Protein AF-A0A7S0ERN8-F1 (afdb_monomer)

Secondary structure (DSSP, 8-state):
-HHHHHHHHHHHHHHHHHHHHHHHHHHHHHHHHHHHHHHHHSEEE-HHHHHHHHHHHHSTTS-HHHHHHHHIIIIIEE--SSS--EE-HHHHHHHHHHHTTT----HHHHHHHHHHHHHHHTSPP-------SEEEEE-STTHHHHHHHHHHHHHHTTSS-TT--EEEE-TTS-EEEEEETTEEEEPPGGGG-------------------

Solvent-accessible surface area (backbone atoms only — not comparable to full-atom values): 11945 Å² total; per-residue (Å²): 108,71,67,57,57,47,53,56,48,53,51,53,49,53,54,50,53,53,52,49,53,53,52,51,52,51,51,48,51,51,53,49,52,49,50,51,58,49,16,71,74,31,58,35,84,36,53,42,60,56,51,50,47,18,34,46,62,71,34,69,93,49,56,70,69,58,26,47,54,50,47,38,59,73,58,38,35,36,69,92,55,101,63,78,76,40,63,12,77,62,30,49,51,47,41,57,58,39,33,80,66,73,44,67,60,59,68,67,56,34,52,54,45,59,78,41,40,75,64,59,44,66,52,82,74,94,63,80,60,90,56,61,55,30,41,33,32,52,37,52,70,39,55,25,48,43,53,48,40,51,49,26,51,30,17,66,67,65,36,31,70,37,84,51,63,33,31,33,23,42,77,82,42,48,72,56,31,26,38,42,61,36,39,86,39,75,62,60,74,85,77,67,70,79,75,78,75,79,87,78,86,81,80,76,93,86,79,92,79,92,132

Organism: NCBI:txid3032

pLDDT: mean 84.59, std 15.78, range [39.28, 98.12]

Mean predicted aligned error: 9.36 Å

Foldseek 3Di:
DVVVVVVVVVVVVVVVVVVVQVVLVVVLVVLVVVLLVQLQVFEDAPLPSLLQQLLCLVDPPDDSLVSLVVCCVVQFWDPPDPDDIWGDPLLVVLQVLVVVQPQHDDRVQLVVCSNVLVVVSPDDLPDDAPFHRAAEYEEAPPNLSNSLSSNLVSLCVCSGPQQGWYFYAYNHNDTRWTRHSSDTGGDDPVRDDDPPPPPPPDDDDDDDDDD

InterPro domains:
  IPR059293 Domain of unknown function DUF8249 [PF26754] (39-184)

Structure (mmCIF, N/CA/C/O backbone):
data_AF-A0A7S0ERN8-F1
#
_entry.id   AF-A0A7S0ERN8-F1
#
loop_
_atom_site.group_PDB
_atom_site.id
_atom_site.type_symbol
_atom_site.label_atom_id
_atom_site.label_alt_id
_atom_site.label_comp_id
_atom_site.label_asym_id
_atom_site.label_entity_id
_atom_site.label_seq_id
_atom_site.pdbx_PDB_ins_code
_atom_site.Cartn_x
_atom_site.Cartn_y
_atom_site.Cartn_z
_atom_site.occupancy
_atom_site.B_iso_or_equiv
_atom_site.auth_seq_id
_atom_site.auth_comp_id
_atom_site.auth_asym_id
_atom_site.auth_atom_id
_atom_site.pdbx_PDB_model_num
ATOM 1 N N . GLU A 1 1 ? 24.214 14.658 -41.775 1.00 76.88 1 GLU A N 1
ATOM 2 C CA . GLU A 1 1 ? 25.010 13.807 -40.855 1.00 76.88 1 GLU A CA 1
ATOM 3 C C . GLU A 1 1 ? 24.642 14.025 -39.387 1.00 76.88 1 GLU A C 1
ATOM 5 O O . GLU A 1 1 ? 24.193 13.081 -38.752 1.00 76.88 1 GLU A O 1
ATOM 10 N N . LYS A 1 2 ? 24.716 15.260 -38.867 1.00 82.06 2 LYS A N 1
ATOM 11 C CA . LYS A 1 2 ? 24.292 15.600 -37.493 1.00 82.06 2 LYS A CA 1
ATOM 12 C C . LYS A 1 2 ? 22.852 15.174 -37.156 1.00 82.06 2 LYS A C 1
ATOM 14 O O . LYS A 1 2 ? 22.637 14.582 -36.110 1.00 82.06 2 LYS A O 1
ATOM 19 N N . GLU A 1 3 ? 21.889 15.416 -38.045 1.00 84.44 3 GLU A N 1
ATOM 20 C CA . GLU A 1 3 ? 20.484 15.010 -37.838 1.00 84.44 3 GLU A CA 1
ATOM 21 C C . GLU A 1 3 ? 20.299 13.487 -37.822 1.00 84.44 3 GLU A C 1
ATOM 23 O O . GLU A 1 3 ? 19.528 12.968 -37.020 1.00 84.44 3 GLU A O 1
ATOM 28 N N . ARG A 1 4 ? 21.072 12.755 -38.636 1.00 86.88 4 ARG A N 1
ATOM 29 C CA . ARG A 1 4 ? 21.062 11.285 -38.641 1.00 86.88 4 ARG A CA 1
ATOM 30 C C . ARG A 1 4 ? 21.575 10.731 -37.310 1.00 86.88 4 ARG A C 1
ATOM 32 O O . ARG A 1 4 ? 20.938 9.869 -36.723 1.00 86.88 4 ARG A O 1
ATOM 39 N N . LEU A 1 5 ? 22.671 11.296 -36.796 1.00 87.75 5 LEU A N 1
ATOM 40 C CA . LEU A 1 5 ? 23.242 10.929 -35.495 1.00 87.75 5 LEU A CA 1
ATOM 41 C C . LEU A 1 5 ? 22.320 11.271 -34.314 1.00 87.75 5 LEU A C 1
ATOM 43 O O . LEU A 1 5 ? 22.340 10.566 -33.308 1.00 87.75 5 LEU A O 1
ATOM 47 N N . ILE A 1 6 ? 21.536 12.351 -34.407 1.00 91.19 6 ILE A N 1
ATOM 48 C CA . ILE A 1 6 ? 20.528 12.695 -33.391 1.00 91.19 6 ILE A CA 1
ATOM 49 C C . ILE A 1 6 ? 19.409 11.650 -33.406 1.00 91.19 6 ILE A C 1
ATOM 51 O O . ILE A 1 6 ? 19.126 11.063 -32.366 1.00 91.19 6 ILE A O 1
ATOM 55 N N . SER A 1 7 ? 18.860 11.343 -34.583 1.00 92.00 7 SER A N 1
ATOM 56 C CA . SER A 1 7 ? 17.785 10.355 -34.727 1.00 92.00 7 SER A CA 1
ATOM 57 C C . SER A 1 7 ? 18.208 8.946 -34.281 1.00 92.00 7 SER A C 1
ATOM 59 O O . SER A 1 7 ? 17.477 8.288 -33.543 1.00 92.00 7 SER A O 1
ATOM 61 N N . GLU A 1 8 ? 19.420 8.504 -34.636 1.00 90.62 8 GLU A N 1
ATOM 62 C CA . GLU A 1 8 ? 19.983 7.221 -34.182 1.00 90.62 8 GLU A CA 1
ATOM 63 C C . GLU A 1 8 ? 20.129 7.169 -32.646 1.00 90.62 8 GLU A C 1
ATOM 65 O O . GLU A 1 8 ? 19.844 6.146 -32.017 1.00 90.62 8 GLU A O 1
ATOM 70 N N . LYS A 1 9 ? 20.535 8.276 -32.007 1.00 90.44 9 LYS A N 1
ATOM 71 C CA . LYS A 1 9 ? 20.628 8.359 -30.540 1.00 90.44 9 LYS A CA 1
ATOM 72 C C . LYS A 1 9 ? 19.262 8.336 -29.866 1.00 90.44 9 LYS A C 1
ATOM 74 O O . LYS A 1 9 ? 19.115 7.650 -28.859 1.00 90.44 9 LYS A O 1
ATOM 79 N N . GLU A 1 10 ? 18.284 9.058 -30.400 1.00 92.62 10 GLU A N 1
ATOM 80 C CA . GLU A 1 10 ? 16.916 9.079 -29.869 1.00 92.62 10 GLU A CA 1
ATOM 81 C C . GLU A 1 10 ? 16.268 7.691 -29.938 1.00 92.62 10 GLU A C 1
ATOM 83 O O . GLU A 1 10 ? 15.662 7.246 -28.962 1.00 92.62 10 GLU A O 1
ATOM 88 N N . GLN A 1 11 ? 16.477 6.957 -31.036 1.00 91.00 11 GLN A N 1
ATOM 89 C CA . GLN A 1 11 ? 16.029 5.567 -31.153 1.00 91.00 11 GLN A CA 1
ATOM 90 C C . GLN A 1 11 ? 16.689 4.664 -30.105 1.00 91.00 11 GLN A C 1
ATOM 92 O O . GLN A 1 11 ? 15.989 3.940 -29.398 1.00 91.00 11 GLN A O 1
ATOM 97 N N . MET A 1 12 ? 18.012 4.755 -29.928 1.00 90.62 12 MET A N 1
ATOM 98 C CA . MET A 1 12 ? 18.715 3.975 -28.900 1.00 90.62 12 MET A CA 1
ATOM 99 C C . MET A 1 12 ? 18.252 4.298 -27.475 1.00 90.62 12 MET A C 1
ATOM 101 O O . MET A 1 12 ? 18.198 3.398 -26.636 1.00 90.62 12 MET A O 1
ATOM 105 N N . ILE A 1 13 ? 17.950 5.565 -27.175 1.00 91.69 13 ILE A N 1
ATOM 106 C CA . ILE A 1 13 ? 17.416 5.969 -25.867 1.00 91.69 13 ILE A CA 1
ATOM 107 C C . ILE A 1 13 ? 16.042 5.330 -25.663 1.00 91.69 13 ILE A C 1
ATOM 109 O O . ILE A 1 13 ? 15.845 4.633 -24.670 1.00 91.69 13 ILE A O 1
ATOM 113 N N . SER A 1 14 ? 15.145 5.456 -26.644 1.00 91.81 14 SER A N 1
ATOM 114 C CA . SER A 1 14 ? 13.800 4.880 -26.565 1.00 91.81 14 SER A CA 1
ATOM 115 C C . SER A 1 14 ? 13.818 3.354 -26.410 1.00 91.81 14 SER A C 1
ATOM 117 O O . SER A 1 14 ? 13.063 2.792 -25.617 1.00 91.81 14 SER A O 1
ATOM 119 N N . GLU A 1 15 ? 14.702 2.653 -27.123 1.00 91.38 15 GLU A N 1
ATOM 120 C CA . GLU A 1 15 ? 14.852 1.201 -26.981 1.00 91.38 15 GLU A CA 1
ATOM 121 C C . GLU A 1 15 ? 15.357 0.794 -25.594 1.00 91.38 15 GLU A C 1
ATOM 123 O O . GLU A 1 15 ? 14.878 -0.190 -25.023 1.00 91.38 15 GLU A O 1
ATOM 128 N N . LYS A 1 16 ? 16.314 1.544 -25.035 1.00 91.00 16 LYS A N 1
ATOM 129 C CA . LYS A 1 16 ? 16.821 1.294 -23.681 1.00 91.00 16 LYS A CA 1
ATOM 130 C C . LYS A 1 16 ? 15.755 1.543 -22.623 1.00 91.00 16 LYS A C 1
ATOM 132 O O . LYS A 1 16 ? 15.632 0.728 -21.715 1.00 91.00 16 LYS A O 1
ATOM 137 N N . GLU A 1 17 ? 14.973 2.609 -22.759 1.00 89.19 17 GLU A N 1
ATOM 138 C CA . GLU A 1 17 ? 13.865 2.920 -21.852 1.00 89.19 17 GLU A CA 1
ATOM 139 C C . GLU A 1 17 ? 12.807 1.814 -21.864 1.00 89.19 17 GLU A C 1
ATOM 141 O O . GLU A 1 17 ? 12.419 1.326 -20.805 1.00 89.19 17 GLU A O 1
ATOM 146 N N . LYS A 1 18 ? 12.419 1.326 -23.050 1.00 89.06 18 LYS A N 1
ATOM 147 C CA . LYS A 1 18 ? 11.492 0.189 -23.169 1.00 89.06 18 LYS A CA 1
ATOM 148 C C . LYS A 1 18 ? 12.036 -1.072 -22.501 1.00 89.06 18 LYS A C 1
ATOM 150 O O . LYS A 1 18 ? 11.306 -1.761 -21.797 1.00 89.06 18 LYS A O 1
ATOM 155 N N . ARG A 1 19 ? 13.323 -1.387 -22.695 1.00 90.44 19 ARG A N 1
ATOM 156 C CA . ARG A 1 19 ? 13.952 -2.550 -22.042 1.00 90.44 19 ARG A CA 1
ATOM 157 C C . ARG A 1 19 ? 14.009 -2.397 -20.525 1.00 90.44 19 ARG A C 1
ATOM 159 O O . ARG A 1 19 ? 13.767 -3.375 -19.827 1.00 90.44 19 ARG A O 1
ATOM 166 N N . ALA A 1 20 ? 14.315 -1.202 -20.024 1.00 87.31 20 ALA A N 1
ATOM 167 C CA . ALA A 1 20 ? 14.328 -0.925 -18.592 1.00 87.31 20 ALA A CA 1
ATOM 168 C C . ALA A 1 20 ? 12.939 -1.143 -17.976 1.00 87.31 20 ALA A C 1
ATOM 170 O O . ALA A 1 20 ? 12.832 -1.856 -16.984 1.00 87.31 20 ALA A O 1
ATOM 171 N N . GLN A 1 21 ? 11.883 -0.643 -18.624 1.00 86.25 21 GLN A N 1
ATOM 172 C CA . GLN A 1 21 ? 10.499 -0.847 -18.181 1.00 86.25 21 GLN A CA 1
ATOM 173 C C . GLN A 1 21 ? 10.120 -2.333 -18.112 1.00 86.25 21 GLN A C 1
ATOM 175 O O . GLN A 1 21 ? 9.579 -2.780 -17.105 1.00 86.25 21 GLN A O 1
ATOM 180 N N . ILE A 1 22 ? 10.463 -3.119 -19.140 1.00 87.50 22 ILE A N 1
ATOM 181 C CA . ILE A 1 22 ? 10.199 -4.569 -19.154 1.00 87.50 22 ILE A CA 1
ATOM 182 C C . ILE A 1 22 ? 10.925 -5.271 -17.997 1.00 87.50 22 ILE A C 1
ATOM 184 O O . ILE A 1 22 ? 10.347 -6.119 -17.322 1.00 87.50 22 ILE A O 1
ATOM 188 N N . LEU A 1 23 ? 12.194 -4.928 -17.756 1.00 89.00 23 LEU A N 1
ATOM 189 C CA . LEU A 1 23 ? 12.980 -5.527 -16.675 1.00 89.00 23 LEU A CA 1
ATOM 190 C C . LEU A 1 23 ? 12.454 -5.135 -15.288 1.00 89.00 23 LEU A C 1
ATOM 192 O O . LEU A 1 23 ? 12.456 -5.965 -14.381 1.00 89.00 23 LEU A O 1
ATOM 196 N N . GLU A 1 24 ? 11.996 -3.895 -15.115 1.00 87.25 24 GLU A N 1
ATOM 197 C CA . GLU A 1 24 ? 11.368 -3.437 -13.873 1.00 87.25 24 GLU A CA 1
ATOM 198 C C . GLU A 1 24 ? 10.075 -4.203 -13.587 1.00 87.25 24 GLU A C 1
ATOM 200 O O . GLU A 1 24 ? 9.884 -4.682 -12.468 1.00 87.25 24 GLU A O 1
ATOM 205 N N . GLU A 1 25 ? 9.225 -4.391 -14.596 1.00 87.44 25 GLU A N 1
ATOM 206 C CA . GLU A 1 25 ? 7.998 -5.180 -14.472 1.00 87.44 25 GLU A CA 1
ATOM 207 C C . GLU A 1 25 ? 8.302 -6.639 -14.101 1.00 87.44 25 GLU A C 1
ATOM 209 O O . GLU A 1 25 ? 7.735 -7.171 -13.144 1.00 87.44 25 GLU A O 1
ATOM 214 N N . GLN A 1 26 ? 9.264 -7.268 -14.784 1.00 88.75 26 GLN A N 1
ATOM 215 C CA . GLN A 1 26 ? 9.718 -8.624 -14.460 1.00 88.75 26 GLN A CA 1
ATOM 216 C C . GLN A 1 26 ? 10.238 -8.728 -13.023 1.00 88.75 26 GLN A C 1
ATOM 218 O O . GLN A 1 26 ? 9.912 -9.677 -12.312 1.00 88.75 26 GLN A O 1
ATOM 223 N N . LEU A 1 27 ? 11.017 -7.745 -12.568 1.00 88.50 27 LEU A N 1
ATOM 224 C CA . LEU A 1 27 ? 11.541 -7.714 -11.207 1.00 88.50 27 LEU A CA 1
ATOM 225 C C . LEU A 1 27 ? 10.422 -7.588 -10.165 1.00 88.50 27 LEU A C 1
ATOM 227 O O . LEU A 1 27 ? 10.497 -8.238 -9.120 1.00 88.50 27 LEU A O 1
ATOM 231 N N . MET A 1 28 ? 9.380 -6.796 -10.434 1.00 87.19 28 MET A N 1
ATOM 232 C CA . MET A 1 28 ? 8.221 -6.699 -9.540 1.00 87.19 28 MET A CA 1
ATOM 233 C C . MET A 1 28 ? 7.414 -7.996 -9.507 1.00 87.19 28 MET A C 1
ATOM 235 O O . MET A 1 28 ? 7.029 -8.429 -8.422 1.00 87.19 28 MET A O 1
ATOM 239 N N . ASN A 1 29 ? 7.240 -8.661 -10.649 1.00 87.38 29 ASN A N 1
ATOM 240 C CA . ASN A 1 29 ? 6.564 -9.957 -10.711 1.00 87.38 29 ASN A CA 1
ATOM 241 C C . ASN A 1 29 ? 7.339 -11.031 -9.931 1.00 87.38 29 ASN A C 1
ATOM 243 O O . ASN A 1 29 ? 6.752 -11.730 -9.114 1.00 87.38 29 ASN A O 1
ATOM 247 N N . ILE A 1 30 ? 8.669 -11.090 -10.066 1.00 88.94 30 ILE A N 1
ATOM 248 C CA . ILE A 1 30 ? 9.514 -12.014 -9.287 1.00 88.94 30 ILE A CA 1
ATOM 249 C C . ILE A 1 30 ? 9.424 -11.722 -7.782 1.00 88.94 30 ILE A C 1
ATOM 251 O O . ILE A 1 30 ? 9.355 -12.644 -6.966 1.00 88.94 30 ILE A O 1
ATOM 255 N N . LYS A 1 31 ? 9.435 -10.442 -7.379 1.00 87.62 31 LYS A N 1
ATOM 256 C CA . LYS A 1 31 ? 9.261 -10.056 -5.968 1.00 87.62 31 LYS A CA 1
ATOM 257 C C . LYS A 1 31 ? 7.908 -10.514 -5.429 1.00 87.62 31 LYS A C 1
ATOM 259 O O . LYS A 1 31 ? 7.845 -11.013 -4.306 1.00 87.62 31 LYS A O 1
ATOM 264 N N . GLU A 1 32 ? 6.851 -10.358 -6.216 1.00 85.56 32 GLU A N 1
ATOM 265 C CA . GLU A 1 32 ? 5.513 -10.813 -5.856 1.00 85.56 32 GLU A CA 1
ATOM 266 C C . GLU A 1 32 ? 5.440 -12.340 -5.745 1.00 85.56 32 GLU A C 1
ATOM 268 O O . GLU A 1 32 ? 5.008 -12.849 -4.714 1.00 85.56 32 GLU A O 1
ATOM 273 N N . GLU A 1 33 ? 5.935 -13.078 -6.741 1.00 85.19 33 GLU A N 1
ATOM 274 C CA . GLU A 1 33 ? 5.991 -14.546 -6.728 1.00 85.19 33 GLU A CA 1
ATOM 275 C C . GLU A 1 33 ? 6.758 -15.079 -5.521 1.00 85.19 33 GLU A C 1
ATOM 277 O O . GLU A 1 33 ? 6.329 -16.028 -4.857 1.00 85.19 33 GLU A O 1
ATOM 282 N N . ARG A 1 34 ? 7.876 -14.434 -5.182 1.00 86.25 34 ARG A N 1
ATOM 283 C CA . ARG A 1 34 ? 8.638 -14.775 -3.986 1.00 86.25 34 ARG A CA 1
ATOM 284 C C . ARG A 1 34 ? 7.813 -14.546 -2.723 1.00 86.25 34 ARG A C 1
ATOM 286 O O . ARG A 1 34 ? 7.771 -15.427 -1.868 1.00 86.25 34 ARG A O 1
ATOM 293 N N . LEU A 1 35 ? 7.152 -13.395 -2.596 1.00 83.25 35 LEU A N 1
ATOM 294 C CA . LEU A 1 35 ? 6.282 -13.116 -1.452 1.00 83.25 35 LEU A CA 1
ATOM 295 C C . LEU A 1 35 ? 5.134 -14.124 -1.365 1.00 83.25 35 LEU A C 1
ATOM 297 O O . LEU A 1 35 ? 4.819 -14.575 -0.268 1.00 83.25 35 LEU A O 1
ATOM 301 N N . LEU A 1 36 ? 4.531 -14.505 -2.493 1.00 80.88 36 LEU A N 1
ATOM 302 C CA . LEU A 1 36 ? 3.502 -15.548 -2.562 1.00 80.88 36 LEU A CA 1
ATOM 303 C C . LEU A 1 36 ? 4.036 -16.875 -2.052 1.00 80.88 36 LEU A C 1
ATOM 305 O O . LEU A 1 36 ? 3.438 -17.472 -1.158 1.00 80.88 36 LEU A O 1
ATOM 309 N N . SER A 1 37 ? 5.182 -17.314 -2.565 1.00 79.75 37 SER A N 1
ATOM 310 C CA . SER A 1 37 ? 5.805 -18.560 -2.135 1.00 79.75 37 SER A CA 1
ATOM 311 C C . SER A 1 37 ? 6.138 -18.548 -0.644 1.00 79.75 37 SER A C 1
ATOM 313 O O . SER A 1 37 ? 5.888 -19.537 0.040 1.00 79.75 37 SER A O 1
ATOM 315 N N . GLU A 1 38 ? 6.677 -17.445 -0.120 1.00 78.56 38 GLU A N 1
ATOM 316 C CA . GLU A 1 38 ? 6.982 -17.324 1.305 1.00 78.56 38 GLU A CA 1
ATOM 317 C C . GLU A 1 38 ? 5.701 -17.308 2.153 1.00 78.56 38 GLU A C 1
ATOM 319 O O . GLU A 1 38 ? 5.643 -17.993 3.172 1.00 78.56 38 GLU A O 1
ATOM 324 N N . SER A 1 39 ? 4.653 -16.605 1.711 1.00 77.06 39 SER A N 1
ATOM 325 C CA . SER A 1 39 ? 3.376 -16.523 2.431 1.00 77.06 39 SER A CA 1
ATOM 326 C C . SER A 1 39 ? 2.653 -17.864 2.524 1.00 77.06 39 SER A C 1
ATOM 328 O O . SER A 1 39 ? 2.046 -18.145 3.548 1.00 77.06 39 SER A O 1
ATOM 330 N N . ARG A 1 40 ? 2.762 -18.730 1.506 1.00 75.19 40 ARG A N 1
ATOM 331 C CA . ARG A 1 40 ? 2.184 -20.087 1.527 1.00 75.19 40 ARG A CA 1
ATOM 332 C C . ARG A 1 40 ? 2.819 -20.982 2.589 1.00 75.19 40 ARG A C 1
ATOM 334 O O . ARG A 1 40 ? 2.179 -21.923 3.044 1.00 75.19 40 ARG A O 1
ATOM 341 N N . LEU A 1 41 ? 4.070 -20.705 2.955 1.00 70.38 41 LEU A N 1
ATOM 342 C CA . LEU A 1 41 ? 4.844 -21.516 3.893 1.00 70.38 41 LEU A CA 1
ATOM 343 C C . LEU A 1 41 ? 4.835 -20.943 5.317 1.00 70.38 41 LEU A C 1
ATOM 345 O O . LEU A 1 41 ? 4.982 -21.702 6.270 1.00 70.38 41 LEU A O 1
ATOM 349 N N . ARG A 1 42 ? 4.688 -19.621 5.481 1.00 75.12 42 ARG A N 1
ATOM 350 C CA . ARG A 1 42 ? 4.765 -18.938 6.785 1.00 75.12 42 ARG A CA 1
ATOM 351 C C . ARG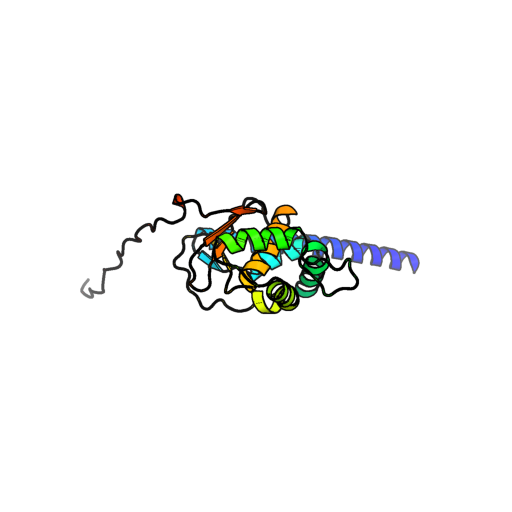 A 1 42 ? 4.026 -17.602 6.796 1.00 75.12 42 ARG A C 1
ATOM 353 O O . ARG A 1 42 ? 3.787 -17.006 5.751 1.00 75.12 42 ARG A O 1
ATOM 360 N N . ALA A 1 43 ? 3.724 -17.097 7.989 1.00 75.00 43 ALA A N 1
ATOM 361 C CA . ALA A 1 43 ? 3.292 -15.716 8.164 1.00 75.00 43 ALA A CA 1
ATOM 362 C C . ALA A 1 43 ? 4.430 -14.755 7.783 1.00 75.00 43 ALA A C 1
ATOM 364 O O . ALA A 1 43 ? 5.526 -14.825 8.346 1.00 75.00 43 ALA A O 1
ATOM 365 N N . VAL A 1 44 ? 4.178 -13.853 6.833 1.00 69.75 44 VAL A N 1
ATOM 366 C CA . VAL A 1 44 ? 5.159 -12.849 6.400 1.00 69.75 44 VAL A CA 1
ATOM 367 C C . VAL A 1 44 ? 4.662 -11.460 6.774 1.00 69.75 44 VAL A C 1
ATOM 369 O O . VAL A 1 44 ? 3.658 -11.000 6.233 1.00 69.75 44 VAL A O 1
ATOM 372 N N . LEU A 1 45 ? 5.394 -10.779 7.662 1.00 79.62 45 LEU A N 1
ATOM 373 C CA . LEU A 1 45 ? 5.180 -9.357 7.926 1.00 79.62 45 LEU A CA 1
ATOM 374 C C . LEU A 1 45 ? 5.714 -8.531 6.758 1.00 79.62 45 LEU A C 1
ATOM 376 O O . LEU A 1 45 ? 6.907 -8.580 6.456 1.00 79.62 45 LEU A O 1
ATOM 380 N N . ASN A 1 46 ? 4.836 -7.798 6.080 1.00 84.62 46 ASN A N 1
ATOM 381 C CA . ASN A 1 46 ? 5.143 -7.241 4.764 1.00 84.62 46 ASN A CA 1
ATOM 382 C C . ASN A 1 46 ? 4.584 -5.834 4.511 1.00 84.62 46 ASN A C 1
ATOM 384 O O . ASN A 1 46 ? 4.332 -5.492 3.353 1.00 84.62 46 ASN A O 1
ATOM 388 N N . ASN A 1 47 ? 4.495 -4.998 5.559 1.00 86.00 47 ASN A N 1
ATOM 389 C CA . ASN A 1 47 ? 4.131 -3.574 5.459 1.00 86.00 47 ASN A CA 1
ATOM 390 C C . ASN A 1 47 ? 4.808 -2.905 4.254 1.00 86.00 47 ASN A C 1
ATOM 392 O O . ASN A 1 47 ? 4.144 -2.383 3.364 1.00 86.00 47 ASN A O 1
ATOM 396 N N . ARG A 1 48 ? 6.144 -2.973 4.197 1.00 90.81 48 ARG A N 1
ATOM 397 C CA . ARG A 1 48 ? 6.919 -2.355 3.120 1.00 90.81 48 ARG A CA 1
ATOM 398 C C . ARG A 1 48 ? 6.748 -3.051 1.779 1.00 90.81 48 ARG A C 1
ATOM 400 O O . ARG A 1 48 ? 6.560 -2.365 0.785 1.00 90.81 48 ARG A O 1
ATOM 407 N N . SER A 1 49 ? 6.841 -4.378 1.727 1.00 90.19 49 SER A N 1
ATOM 408 C CA . SER A 1 49 ? 6.954 -5.092 0.451 1.00 90.19 49 SER A CA 1
ATOM 409 C C . SER A 1 49 ? 5.695 -4.965 -0.410 1.00 90.19 49 SER A C 1
ATOM 411 O O . SER A 1 49 ? 5.811 -4.732 -1.610 1.00 90.19 49 SER A O 1
ATOM 413 N N . LEU A 1 50 ? 4.499 -5.057 0.188 1.00 90.31 50 LEU A N 1
ATOM 414 C CA . LEU A 1 50 ? 3.240 -4.886 -0.552 1.00 90.31 50 LEU A CA 1
ATOM 415 C C . LEU A 1 50 ? 3.053 -3.447 -1.040 1.00 90.31 50 LEU A C 1
ATOM 417 O O . LEU A 1 50 ? 2.648 -3.227 -2.181 1.00 90.31 50 LEU A O 1
ATOM 421 N N . ILE A 1 51 ? 3.386 -2.470 -0.192 1.00 93.75 51 ILE A N 1
ATOM 422 C CA . ILE A 1 51 ? 3.335 -1.056 -0.565 1.00 93.75 51 ILE A CA 1
ATOM 423 C C . ILE A 1 51 ? 4.351 -0.765 -1.675 1.00 93.75 51 ILE A C 1
ATOM 425 O O . ILE A 1 51 ? 4.010 -0.092 -2.638 1.00 93.75 51 ILE A O 1
ATOM 429 N N . GLU A 1 52 ? 5.572 -1.294 -1.590 1.00 93.94 52 GLU A N 1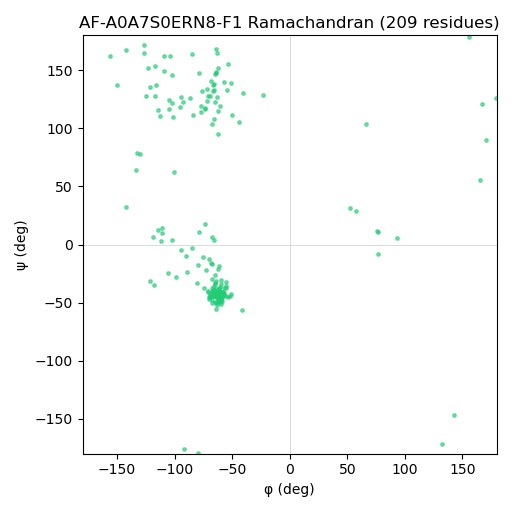
ATOM 430 C CA . GLU A 1 52 ? 6.607 -1.112 -2.612 1.00 93.94 52 GLU A CA 1
ATOM 431 C C . GLU A 1 52 ? 6.160 -1.650 -3.975 1.00 93.94 52 GLU A C 1
ATOM 433 O O . GLU A 1 52 ? 6.271 -0.933 -4.968 1.00 93.94 52 GLU A O 1
ATOM 438 N N . ILE A 1 53 ? 5.596 -2.862 -4.017 1.00 92.06 53 ILE A N 1
ATOM 439 C CA . ILE A 1 53 ? 5.056 -3.456 -5.250 1.00 92.06 53 ILE A CA 1
ATOM 440 C C . ILE A 1 53 ? 3.923 -2.594 -5.815 1.00 92.06 53 ILE A C 1
ATOM 442 O O . ILE A 1 53 ? 3.943 -2.237 -6.994 1.00 92.06 53 ILE A O 1
ATOM 446 N N . GLY A 1 54 ? 2.955 -2.216 -4.974 1.00 94.62 54 GLY A N 1
ATOM 447 C CA . GLY A 1 54 ? 1.821 -1.404 -5.409 1.00 94.62 54 GLY A CA 1
ATOM 448 C C . GLY A 1 54 ? 2.238 -0.023 -5.916 1.00 94.62 54 GLY A C 1
ATOM 449 O O . GLY A 1 54 ? 1.741 0.438 -6.940 1.00 94.62 54 GLY A O 1
ATOM 450 N N . ILE A 1 55 ? 3.190 0.630 -5.250 1.00 96.31 55 ILE A N 1
ATOM 451 C CA . ILE A 1 55 ? 3.679 1.956 -5.642 1.00 96.31 55 ILE A CA 1
ATOM 452 C C . ILE A 1 55 ? 4.503 1.894 -6.925 1.00 96.31 55 ILE A C 1
ATOM 454 O O . ILE A 1 55 ? 4.334 2.761 -7.781 1.00 96.31 55 ILE A O 1
ATOM 458 N N . ALA A 1 56 ? 5.339 0.867 -7.097 1.00 93.88 56 ALA A N 1
ATOM 459 C CA . ALA A 1 56 ? 6.087 0.668 -8.335 1.00 93.88 56 ALA A CA 1
ATOM 460 C C . ALA A 1 56 ? 5.154 0.491 -9.545 1.00 93.88 56 ALA A C 1
ATOM 462 O O . ALA A 1 56 ? 5.438 1.008 -10.622 1.00 93.88 56 ALA A O 1
ATOM 463 N N . ARG A 1 57 ? 4.011 -0.181 -9.355 1.00 93.88 57 ARG A N 1
ATOM 464 C CA . ARG A 1 57 ? 2.970 -0.331 -10.386 1.00 93.88 57 ARG A CA 1
ATOM 465 C C . ARG A 1 57 ? 2.159 0.941 -10.616 1.00 93.88 57 ARG A C 1
ATOM 467 O O . ARG A 1 57 ? 1.804 1.239 -11.751 1.00 93.88 57 ARG A O 1
ATOM 474 N N . TYR A 1 58 ? 1.872 1.687 -9.554 1.00 95.38 58 TYR A N 1
ATOM 475 C CA . TYR A 1 58 ? 1.144 2.952 -9.624 1.00 95.38 58 TYR A CA 1
ATOM 476 C C . TYR A 1 58 ? 1.942 4.053 -10.341 1.00 95.38 58 TYR A C 1
ATOM 478 O O . TYR A 1 58 ? 1.404 4.783 -11.174 1.00 95.38 58 TYR A O 1
ATOM 486 N N . ARG A 1 59 ? 3.236 4.182 -10.025 1.00 94.00 59 ARG A N 1
ATOM 487 C CA . ARG A 1 59 ? 4.147 5.185 -10.600 1.00 94.00 59 ARG A CA 1
ATOM 488 C C . ARG A 1 59 ? 5.461 4.523 -11.038 1.00 94.00 59 ARG A C 1
ATOM 490 O O . ARG A 1 59 ? 6.467 4.657 -10.336 1.00 94.00 59 ARG A O 1
ATOM 497 N N . PRO A 1 60 ? 5.475 3.849 -12.202 1.00 90.12 60 PRO A N 1
ATOM 498 C CA . PRO A 1 60 ? 6.697 3.276 -12.759 1.00 90.12 60 PRO A CA 1
ATOM 499 C C . PRO A 1 60 ? 7.780 4.346 -12.949 1.00 90.12 60 PRO A C 1
ATOM 501 O O . PRO A 1 60 ? 7.486 5.477 -13.343 1.00 90.12 60 PRO A O 1
ATOM 504 N N . GLY A 1 61 ? 9.033 4.006 -12.640 1.00 86.88 61 GLY A N 1
ATOM 505 C CA . GLY A 1 61 ? 10.182 4.913 -12.740 1.00 86.88 61 GLY A CA 1
ATOM 506 C C . GLY A 1 61 ? 10.318 5.965 -11.627 1.00 86.88 61 GLY A C 1
ATOM 507 O O . GLY A 1 61 ? 11.350 6.634 -11.552 1.00 86.88 61 GLY A O 1
ATOM 508 N N . ALA A 1 62 ? 9.332 6.123 -10.735 1.00 91.12 62 ALA A N 1
ATOM 509 C CA . ALA A 1 62 ? 9.483 6.973 -9.555 1.00 91.12 62 ALA A CA 1
ATOM 510 C C . ALA A 1 62 ? 10.281 6.251 -8.459 1.00 91.12 62 ALA A C 1
ATOM 512 O O . ALA A 1 62 ? 10.169 5.038 -8.274 1.00 91.12 62 ALA A O 1
ATOM 513 N N . THR A 1 63 ? 11.053 6.998 -7.662 1.00 92.31 63 THR A N 1
ATOM 514 C CA . THR A 1 63 ? 11.613 6.416 -6.430 1.00 92.31 63 THR A CA 1
ATOM 515 C C . THR A 1 63 ? 10.476 6.055 -5.475 1.00 92.31 63 THR A C 1
ATOM 517 O O . THR A 1 63 ? 9.466 6.759 -5.430 1.00 92.31 63 THR A O 1
ATOM 520 N N . LEU A 1 64 ? 10.644 5.006 -4.660 1.00 91.81 64 LEU A N 1
ATOM 521 C CA . LEU A 1 64 ? 9.609 4.572 -3.712 1.00 91.81 64 LEU A CA 1
ATOM 522 C C . LEU A 1 64 ? 9.104 5.731 -2.835 1.00 91.81 64 LEU A C 1
ATOM 524 O O . LEU A 1 64 ? 7.901 5.919 -2.689 1.00 91.81 64 LEU A O 1
ATOM 528 N N . THR A 1 65 ? 10.015 6.561 -2.321 1.00 93.75 65 THR A N 1
ATOM 529 C CA . THR A 1 65 ? 9.665 7.737 -1.513 1.00 93.75 65 THR A CA 1
ATOM 530 C C . THR A 1 65 ? 8.800 8.733 -2.282 1.00 93.75 65 THR A C 1
ATOM 532 O O . THR A 1 65 ? 7.786 9.189 -1.761 1.00 93.75 65 THR A O 1
ATOM 535 N N . GLN A 1 66 ? 9.171 9.068 -3.521 1.00 95.06 66 GLN A N 1
ATOM 536 C CA . GLN A 1 66 ? 8.390 9.992 -4.348 1.00 95.06 66 GLN A CA 1
ATOM 537 C C . GLN A 1 66 ? 7.025 9.408 -4.710 1.00 95.06 66 GLN A C 1
ATOM 539 O O . GLN A 1 66 ? 6.023 10.109 -4.597 1.00 95.06 66 GLN A O 1
ATOM 544 N N . GLY A 1 67 ? 6.982 8.133 -5.104 1.00 96.00 67 GLY A N 1
ATOM 545 C CA . GLY A 1 67 ? 5.743 7.444 -5.449 1.00 96.00 67 GLY A CA 1
ATOM 546 C C . GLY A 1 67 ? 4.773 7.390 -4.271 1.00 96.00 67 GLY A C 1
ATOM 547 O O . GLY A 1 67 ? 3.593 7.676 -4.445 1.00 96.00 67 GLY A O 1
ATOM 548 N N . ILE A 1 68 ? 5.271 7.121 -3.060 1.00 96.12 68 ILE A N 1
ATOM 549 C CA . ILE A 1 68 ? 4.461 7.166 -1.839 1.00 96.12 68 ILE A CA 1
ATOM 550 C C . ILE A 1 68 ? 3.935 8.570 -1.561 1.00 96.12 68 ILE A C 1
ATOM 552 O O . ILE A 1 68 ? 2.741 8.714 -1.318 1.00 96.12 68 ILE A O 1
ATOM 556 N N . LEU A 1 69 ? 4.790 9.597 -1.593 1.00 95.19 69 LEU A N 1
ATOM 557 C CA . LEU A 1 69 ? 4.361 10.971 -1.314 1.00 95.19 69 LEU A CA 1
ATOM 558 C C . LEU A 1 69 ? 3.267 11.418 -2.288 1.00 95.19 69 LEU A C 1
ATOM 560 O O . LEU A 1 69 ? 2.245 11.947 -1.863 1.00 95.19 69 LEU A O 1
ATOM 564 N N . GLN A 1 70 ? 3.449 11.139 -3.581 1.00 95.81 70 GLN A N 1
ATOM 565 C CA . GLN A 1 70 ? 2.441 11.415 -4.605 1.00 95.81 70 GLN A CA 1
ATOM 566 C C . GLN A 1 70 ? 1.156 10.624 -4.358 1.00 95.81 70 GLN A C 1
ATOM 568 O O . GLN A 1 70 ? 0.068 11.183 -4.420 1.00 95.81 70 GLN A O 1
ATOM 573 N N . PHE A 1 71 ? 1.259 9.333 -4.038 1.00 97.56 71 PHE A N 1
ATOM 574 C CA . PHE A 1 71 ? 0.090 8.497 -3.780 1.00 97.56 71 PHE A CA 1
ATOM 575 C C . PHE A 1 71 ? -0.716 8.976 -2.566 1.00 97.56 71 PHE A C 1
ATOM 577 O O . PHE A 1 71 ? -1.940 9.083 -2.635 1.00 97.56 71 PHE A O 1
ATOM 584 N N . VAL A 1 72 ? -0.036 9.296 -1.463 1.00 96.75 72 VAL A N 1
ATOM 585 C CA . VAL A 1 72 ? -0.652 9.845 -0.249 1.00 96.75 72 VAL A CA 1
ATOM 586 C C . VAL A 1 72 ? -1.368 11.156 -0.567 1.00 96.75 72 VAL A C 1
ATOM 588 O O . VAL A 1 72 ? -2.538 11.319 -0.217 1.00 96.75 72 VAL A O 1
ATOM 591 N N . ASP A 1 73 ? -0.690 12.059 -1.271 1.00 95.12 73 ASP A N 1
ATOM 592 C CA . ASP A 1 73 ? -1.213 13.379 -1.609 1.00 95.12 73 ASP A CA 1
ATOM 593 C C . ASP A 1 73 ? -2.409 13.333 -2.562 1.00 95.12 73 ASP A C 1
ATOM 595 O O . ASP A 1 73 ? -3.343 14.116 -2.401 1.00 95.12 73 ASP A O 1
ATOM 599 N N . GLU A 1 74 ? -2.384 12.436 -3.548 1.00 96.06 74 GLU A N 1
ATOM 600 C CA . GLU A 1 74 ? -3.430 12.326 -4.566 1.00 96.06 74 GLU A CA 1
ATOM 601 C C . GLU A 1 74 ? -4.656 11.545 -4.078 1.00 96.06 74 GLU A C 1
ATOM 603 O O . GLU A 1 74 ? -5.777 11.843 -4.495 1.00 96.06 74 GLU A O 1
ATOM 608 N N . HIS A 1 75 ? -4.468 10.546 -3.206 1.00 97.19 75 HIS A N 1
ATOM 609 C CA . HIS A 1 75 ? -5.527 9.576 -2.894 1.00 97.19 75 HIS A CA 1
ATOM 610 C C . HIS A 1 75 ? -5.929 9.508 -1.424 1.00 97.19 75 HIS A C 1
ATOM 612 O O . HIS A 1 75 ? -7.083 9.179 -1.122 1.00 97.19 75 HIS A O 1
ATOM 618 N N . LEU A 1 76 ? -5.005 9.765 -0.498 1.00 97.38 76 LEU A N 1
ATOM 619 C CA . LEU A 1 76 ? -5.224 9.478 0.923 1.00 97.38 76 LEU A CA 1
ATOM 620 C C . LEU A 1 76 ? -5.485 10.721 1.766 1.00 97.38 76 LEU A C 1
ATOM 622 O O . LEU A 1 76 ? -6.164 10.614 2.792 1.00 97.38 76 LEU A O 1
ATOM 626 N N . LEU A 1 77 ? -5.023 11.883 1.315 1.00 96.69 77 LEU A N 1
ATOM 627 C CA . LEU A 1 77 ? -5.259 13.171 1.953 1.00 96.69 77 LEU A CA 1
ATOM 628 C C . LEU A 1 77 ? -6.211 14.040 1.127 1.00 96.69 77 LEU A C 1
ATOM 630 O O . LEU A 1 77 ? -6.252 13.972 -0.097 1.00 96.69 77 LEU A O 1
ATOM 634 N N . ASP A 1 78 ? -6.970 14.886 1.813 1.00 95.06 78 ASP A N 1
ATOM 635 C CA . ASP A 1 78 ? -7.721 15.989 1.224 1.00 95.06 78 ASP A CA 1
ATOM 636 C C . ASP A 1 78 ? -7.008 17.311 1.541 1.00 95.06 78 ASP A C 1
ATOM 638 O O . ASP A 1 78 ? -6.863 17.706 2.706 1.00 95.06 78 ASP A O 1
ATOM 642 N N . LYS A 1 79 ? -6.549 17.980 0.477 1.00 88.81 79 LYS A N 1
ATOM 643 C CA . LYS A 1 79 ? -5.868 19.285 0.499 1.00 88.81 79 LYS A CA 1
ATOM 644 C C . LYS A 1 79 ? -6.681 20.383 -0.200 1.00 88.81 79 LYS A C 1
ATOM 646 O O . LYS A 1 79 ? -6.148 21.450 -0.487 1.00 88.81 79 LYS A O 1
ATOM 651 N N . SER A 1 80 ? -7.957 20.138 -0.506 1.00 81.44 80 SER A N 1
ATOM 652 C CA . SER A 1 80 ? -8.792 21.048 -1.305 1.00 81.44 80 SER A CA 1
ATOM 653 C C . SER A 1 80 ? -9.168 22.360 -0.588 1.00 81.44 80 SER A C 1
ATOM 655 O O . SER A 1 80 ? -9.631 23.303 -1.230 1.00 81.44 80 SER A O 1
ATOM 657 N N . GLY A 1 81 ? -8.944 22.465 0.728 1.00 74.56 81 GLY A N 1
ATOM 658 C CA . GLY A 1 81 ? -9.208 23.667 1.525 1.00 74.56 81 GLY A CA 1
ATOM 659 C C . GLY A 1 81 ? -7.953 24.464 1.899 1.00 74.56 81 GLY A C 1
ATOM 660 O O . GLY A 1 81 ? -6.850 23.938 1.950 1.00 74.56 81 GLY A O 1
ATOM 661 N N . LYS A 1 82 ? -8.138 25.733 2.300 1.00 74.06 82 LYS A N 1
ATOM 662 C CA . LYS A 1 82 ? -7.090 26.581 2.922 1.00 74.06 82 LYS A CA 1
ATOM 663 C C . LYS A 1 82 ? -6.655 26.106 4.328 1.00 74.06 82 LYS A C 1
ATOM 665 O O . LYS A 1 82 ? -5.952 26.828 5.030 1.00 74.06 82 LYS A O 1
ATOM 670 N N . GLY A 1 83 ? -7.149 24.952 4.774 1.00 80.94 83 GLY A N 1
ATOM 671 C CA . GLY A 1 83 ? -6.915 24.397 6.103 1.00 80.94 83 GLY A CA 1
ATOM 672 C C . GLY A 1 83 ? -5.705 23.466 6.156 1.00 80.94 83 GLY A C 1
ATOM 673 O O . GLY A 1 83 ? -4.990 23.275 5.175 1.00 80.94 83 GLY A O 1
ATOM 674 N N . LYS A 1 84 ? -5.492 22.866 7.330 1.00 86.88 84 LYS A N 1
ATOM 675 C CA . LYS A 1 84 ? -4.530 21.769 7.485 1.00 86.88 84 LYS A CA 1
ATOM 676 C C . LYS A 1 84 ? -4.987 20.562 6.646 1.00 86.88 84 LYS A C 1
ATOM 678 O O . LYS A 1 84 ? -6.199 20.365 6.528 1.00 86.88 84 LYS A O 1
ATOM 683 N N . PRO A 1 85 ? -4.055 19.761 6.097 1.00 92.56 85 PRO A N 1
ATOM 684 C CA . PRO A 1 85 ? -4.395 18.509 5.431 1.00 92.56 85 PRO A CA 1
ATOM 685 C C . PRO A 1 85 ? -5.290 17.645 6.321 1.00 92.56 85 PRO A C 1
ATOM 687 O O . PRO A 1 85 ? -5.065 17.562 7.529 1.00 92.56 85 PRO A O 1
ATOM 690 N N . SER A 1 86 ? -6.292 17.014 5.719 1.00 95.38 86 SER A N 1
ATOM 691 C CA . SER A 1 86 ? -7.202 16.087 6.399 1.00 95.38 86 SER A CA 1
ATOM 692 C C . SER A 1 86 ? -7.244 14.756 5.660 1.00 95.38 86 SER A C 1
ATOM 694 O O . SER A 1 86 ? -6.678 14.642 4.571 1.00 95.38 86 SER A O 1
ATOM 696 N N . LEU A 1 87 ? -7.885 13.736 6.228 1.00 96.94 87 LEU A N 1
ATOM 697 C CA . LEU A 1 87 ? -8.052 12.474 5.512 1.00 96.94 87 LEU A CA 1
ATOM 698 C C . LEU A 1 87 ? -9.011 12.643 4.331 1.00 96.94 87 LEU A C 1
ATOM 700 O O . LEU A 1 87 ? -10.053 13.299 4.434 1.00 96.94 87 LEU A O 1
ATOM 704 N N . SER A 1 88 ? -8.687 11.989 3.215 1.00 97.44 88 SER A N 1
ATOM 705 C CA . SER A 1 88 ? -9.614 11.860 2.093 1.00 97.44 88 SER A CA 1
ATOM 706 C C . SER A 1 88 ? -10.860 11.064 2.501 1.00 97.44 88 SER A C 1
ATOM 708 O O . SER A 1 88 ? -10.882 10.358 3.515 1.00 97.44 88 SER A O 1
ATOM 710 N N . LYS A 1 89 ? -11.920 11.130 1.684 1.00 97.12 89 LYS A N 1
ATOM 711 C CA . LYS A 1 89 ? -13.148 10.346 1.920 1.00 97.12 89 LYS A CA 1
ATOM 712 C C . LYS A 1 89 ? -12.865 8.843 2.029 1.00 97.12 89 LYS A C 1
ATOM 714 O O . LYS A 1 89 ? -13.495 8.168 2.839 1.00 97.12 89 LYS A O 1
ATOM 719 N N . HIS A 1 90 ? -11.920 8.336 1.231 1.00 97.75 90 HIS A N 1
ATOM 720 C CA . HIS A 1 90 ? -11.492 6.935 1.272 1.00 97.75 90 HIS A CA 1
ATOM 721 C C . HIS A 1 90 ? -10.840 6.606 2.613 1.00 97.75 90 HIS A C 1
ATOM 723 O O . HIS A 1 90 ? -11.312 5.719 3.319 1.00 97.75 90 HIS A O 1
ATOM 729 N N . SER A 1 91 ? -9.811 7.363 2.995 1.00 98.06 91 SER A N 1
ATOM 730 C CA . SER A 1 91 ? -9.056 7.112 4.225 1.00 98.06 91 SER A CA 1
ATOM 731 C C . SER A 1 91 ? -9.927 7.241 5.472 1.00 98.06 91 SER A C 1
ATOM 733 O O . SER A 1 91 ? -9.867 6.390 6.352 1.00 98.06 91 SER A O 1
ATOM 735 N N . ARG A 1 92 ? -10.819 8.242 5.530 1.00 97.94 92 ARG A N 1
ATOM 736 C CA . ARG A 1 92 ? -11.734 8.412 6.669 1.00 97.94 92 ARG A CA 1
ATOM 737 C C . ARG A 1 92 ? -12.689 7.227 6.817 1.00 97.94 92 ARG A C 1
ATOM 739 O O . ARG A 1 92 ? -12.928 6.779 7.937 1.00 97.94 92 ARG A O 1
ATOM 746 N N . ARG A 1 93 ? -13.209 6.690 5.706 1.00 98.12 93 ARG A N 1
ATOM 747 C CA . ARG A 1 93 ? -14.030 5.469 5.726 1.00 98.12 93 ARG A CA 1
ATOM 748 C C . ARG A 1 93 ? -13.222 4.293 6.270 1.00 98.12 93 ARG A C 1
ATOM 750 O O . ARG A 1 93 ? -13.689 3.617 7.174 1.00 98.12 93 ARG A O 1
ATOM 757 N N . VAL A 1 94 ? -12.012 4.081 5.755 1.00 98.00 94 VAL A N 1
ATOM 758 C CA . VAL A 1 94 ? -11.136 2.981 6.183 1.00 98.00 94 VAL A CA 1
ATOM 759 C C . VAL A 1 94 ? -10.804 3.068 7.675 1.00 98.00 94 VAL A C 1
ATOM 761 O O . VAL A 1 94 ? -11.004 2.084 8.378 1.00 98.00 94 VAL A O 1
ATOM 764 N N . CYS A 1 95 ? -10.389 4.232 8.184 1.00 97.75 95 CYS A N 1
ATOM 765 C CA . CYS A 1 95 ? -10.160 4.447 9.619 1.00 97.75 95 CYS A CA 1
ATOM 766 C C . CYS A 1 95 ? -11.420 4.174 10.456 1.00 97.75 95 CYS A C 1
ATOM 768 O O . CYS A 1 95 ? -11.344 3.550 11.509 1.00 97.75 95 CYS A O 1
ATOM 770 N N . THR A 1 96 ? -12.596 4.590 9.972 1.00 97.56 96 THR A N 1
ATOM 771 C CA . THR A 1 96 ? -13.874 4.334 10.660 1.00 97.56 96 THR A CA 1
ATOM 772 C C . THR A 1 96 ? -14.177 2.838 10.763 1.00 97.56 96 THR A C 1
ATOM 774 O O . THR A 1 96 ? -14.631 2.373 11.806 1.00 97.56 96 THR A O 1
ATOM 777 N N . GLU A 1 97 ? -13.919 2.076 9.700 1.00 97.12 97 GLU A N 1
ATOM 778 C CA . GLU A 1 97 ? -14.081 0.620 9.708 1.00 97.12 97 GLU A CA 1
ATOM 779 C C . GLU A 1 97 ? -13.059 -0.049 10.633 1.00 97.12 97 GLU A C 1
ATOM 781 O O . GLU A 1 97 ? -13.436 -0.831 11.499 1.00 97.12 97 GLU A O 1
ATOM 786 N N . MET A 1 98 ? -11.785 0.329 10.524 1.00 96.62 98 MET A N 1
ATOM 787 C CA . MET A 1 98 ? -10.685 -0.159 11.363 1.00 96.62 98 MET A CA 1
ATOM 788 C C . MET A 1 98 ? -10.923 0.073 12.864 1.00 96.62 98 MET A C 1
ATOM 790 O O . MET A 1 98 ? -10.636 -0.805 13.684 1.00 96.62 98 MET A O 1
ATOM 794 N N . ALA A 1 99 ? -11.521 1.210 13.235 1.00 96.50 99 ALA A N 1
ATOM 795 C CA . ALA A 1 99 ? -11.854 1.533 14.619 1.00 96.50 99 ALA A CA 1
ATOM 796 C C . ALA A 1 99 ? -12.811 0.511 15.263 1.00 96.50 99 ALA A C 1
ATOM 798 O O . ALA A 1 99 ? -12.696 0.248 16.461 1.00 96.50 99 ALA A O 1
ATOM 799 N N . LYS A 1 100 ? -13.698 -0.131 14.482 1.00 96.31 100 LYS A N 1
ATOM 800 C CA . LYS A 1 100 ? -14.604 -1.193 14.971 1.00 96.31 100 LYS A CA 1
ATOM 801 C C . LYS A 1 100 ? -13.849 -2.419 15.494 1.00 96.31 100 LYS A C 1
ATOM 803 O O . LYS A 1 100 ? -14.397 -3.181 16.283 1.00 96.31 100 LYS A O 1
ATOM 808 N N . TYR A 1 101 ? -12.594 -2.583 15.080 1.00 94.94 101 TYR A N 1
ATOM 809 C CA . TYR A 1 101 ? -11.737 -3.720 15.409 1.00 94.94 101 TYR A CA 1
ATOM 810 C C . TYR A 1 101 ? -10.578 -3.347 16.344 1.00 94.94 101 TYR A C 1
ATOM 812 O O . TYR A 1 101 ? -9.642 -4.127 16.512 1.00 94.94 101 TYR A O 1
ATOM 820 N N . GLY A 1 102 ? -10.638 -2.166 16.969 1.00 93.56 102 GLY A N 1
ATOM 821 C CA . GLY A 1 102 ? -9.661 -1.722 17.966 1.00 93.56 102 GLY A CA 1
ATOM 822 C C . GLY A 1 102 ? -8.498 -0.888 17.423 1.00 93.56 102 GLY A C 1
ATOM 823 O O . GLY A 1 102 ? -7.615 -0.529 18.197 1.00 93.56 102 GLY A O 1
ATOM 824 N N . PHE A 1 103 ? -8.501 -0.523 16.137 1.00 93.56 103 PHE A N 1
ATOM 825 C CA . PHE A 1 103 ? -7.507 0.381 15.539 1.00 93.56 103 PHE A CA 1
ATOM 826 C C . PHE A 1 103 ? -8.055 1.803 15.401 1.00 93.56 103 PHE A C 1
ATOM 828 O O . PHE A 1 103 ? -8.258 2.301 14.296 1.00 93.56 103 PHE A O 1
ATOM 835 N N . GLY A 1 104 ? -8.389 2.431 16.526 1.00 92.06 104 GLY A N 1
ATOM 836 C CA . GLY A 1 104 ? -8.916 3.793 16.536 1.00 92.06 104 GLY A CA 1
ATOM 837 C C . GLY A 1 104 ? -7.848 4.808 16.918 1.00 92.06 104 GLY A C 1
ATOM 838 O O . GLY A 1 104 ? -7.496 4.892 18.095 1.00 92.06 104 GLY A O 1
ATOM 839 N N . SER A 1 105 ? -7.398 5.626 15.966 1.00 94.31 105 SER A N 1
ATOM 840 C CA . SER A 1 105 ? -6.616 6.831 16.263 1.00 94.31 105 SER A CA 1
ATOM 841 C C . SER A 1 105 ? -7.401 8.105 16.002 1.00 94.31 105 SER A C 1
ATOM 843 O O . SER A 1 105 ? -8.389 8.148 15.270 1.00 94.31 105 SER A O 1
ATOM 845 N N . ILE A 1 106 ? -6.912 9.198 16.581 1.00 96.06 106 ILE A N 1
ATOM 846 C CA . ILE A 1 106 ? -7.357 10.533 16.190 1.00 96.06 106 ILE A CA 1
ATOM 847 C C . ILE A 1 106 ? -6.924 10.822 14.745 1.00 96.06 106 ILE A C 1
ATOM 849 O O . ILE A 1 106 ? -5.786 10.545 14.365 1.00 96.06 106 ILE A O 1
ATOM 853 N N . GLU A 1 107 ? -7.809 11.437 13.954 1.00 95.50 107 GLU A N 1
ATOM 854 C CA . GLU A 1 107 ? -7.581 11.711 12.523 1.00 95.50 107 GLU A CA 1
ATOM 855 C C . GLU A 1 107 ? -6.236 12.416 12.269 1.00 95.50 107 GLU A C 1
ATOM 857 O O . GLU A 1 107 ? -5.482 12.033 11.378 1.00 95.50 107 GLU A O 1
ATOM 862 N N . GLN A 1 108 ? -5.882 13.400 13.101 1.00 95.06 108 GLN A N 1
ATOM 863 C CA . GLN A 1 108 ? -4.632 14.146 12.947 1.00 95.06 108 GLN A CA 1
ATOM 864 C C . GLN A 1 108 ? -3.380 13.275 13.133 1.00 95.06 108 GLN A C 1
ATOM 866 O O . GLN A 1 108 ? -2.362 13.550 12.503 1.00 95.06 108 GLN A O 1
ATOM 871 N N . ALA A 1 109 ? -3.435 12.241 13.978 1.00 96.00 109 ALA A N 1
ATOM 872 C CA . ALA A 1 109 ? -2.308 11.332 14.170 1.00 96.00 109 ALA A CA 1
ATOM 873 C C . ALA A 1 109 ? -2.106 10.453 12.928 1.00 96.00 109 ALA A C 1
ATOM 875 O O . ALA A 1 109 ? -0.980 10.319 12.462 1.00 96.00 109 ALA A O 1
ATOM 876 N N . VAL A 1 110 ? -3.197 9.969 12.323 1.00 96.81 110 VAL A N 1
ATOM 877 C CA . VAL A 1 110 ? -3.151 9.242 11.044 1.00 96.81 110 VAL A CA 1
ATOM 878 C C . VAL A 1 110 ? -2.591 10.128 9.931 1.00 96.81 110 VAL A C 1
ATOM 880 O O . VAL A 1 110 ? -1.698 9.709 9.202 1.00 96.81 110 VAL A O 1
ATOM 883 N N . VAL A 1 111 ? -3.061 11.376 9.823 1.00 96.12 111 VAL A N 1
ATOM 884 C CA . VAL A 1 111 ? -2.544 12.345 8.840 1.00 96.12 111 VAL A CA 1
ATOM 885 C C . VAL A 1 111 ? -1.043 12.580 9.027 1.00 96.12 111 VAL A C 1
ATOM 887 O O . VAL A 1 111 ? -0.306 12.607 8.044 1.00 96.12 111 VAL A O 1
ATOM 890 N N . ASN A 1 112 ? -0.578 12.737 10.268 1.00 94.69 112 ASN A N 1
ATOM 891 C CA . ASN A 1 112 ? 0.844 12.929 10.551 1.00 94.69 112 ASN A CA 1
ATOM 892 C C . ASN A 1 112 ? 1.672 11.706 10.121 1.00 94.69 112 ASN A C 1
ATOM 894 O O . ASN A 1 112 ? 2.685 11.873 9.443 1.00 94.69 112 ASN A O 1
ATOM 898 N N . ASP A 1 113 ? 1.220 10.491 10.435 1.00 94.62 113 ASP A N 1
ATOM 899 C CA . ASP A 1 113 ? 1.920 9.263 10.041 1.00 94.62 113 ASP A CA 1
ATOM 900 C C . ASP A 1 113 ? 1.896 9.033 8.525 1.00 94.62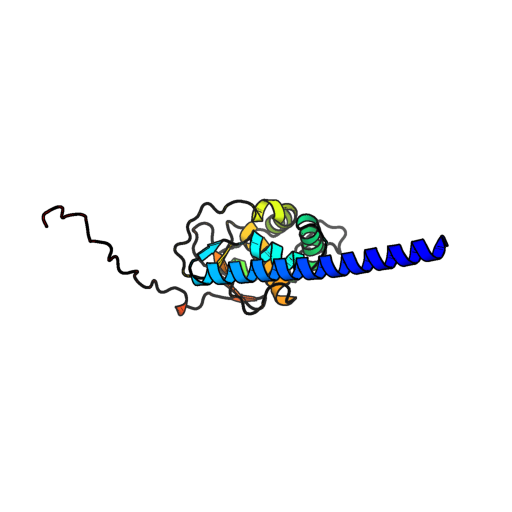 113 ASP A C 1
ATOM 902 O O . ASP A 1 113 ? 2.864 8.512 7.974 1.00 94.62 113 ASP A O 1
ATOM 906 N N . MET A 1 114 ? 0.863 9.491 7.807 1.00 94.50 114 MET A N 1
ATOM 907 C CA . MET A 1 114 ? 0.847 9.452 6.338 1.00 94.50 114 MET A CA 1
ATOM 908 C C . MET A 1 114 ? 2.011 10.240 5.713 1.00 94.50 114 MET A C 1
ATOM 910 O O . MET A 1 114 ? 2.558 9.806 4.700 1.00 94.50 114 MET A O 1
ATOM 914 N N . PHE A 1 115 ? 2.456 11.344 6.328 1.00 91.62 115 PHE A N 1
ATOM 915 C CA . PHE A 1 115 ? 3.641 12.086 5.868 1.00 91.62 115 PHE A CA 1
ATOM 916 C C . PHE A 1 115 ? 4.962 11.359 6.152 1.00 91.62 115 PHE A C 1
ATOM 918 O O . PHE A 1 115 ? 5.966 11.611 5.482 1.00 91.62 115 PHE A O 1
ATOM 925 N N . HIS A 1 116 ? 4.970 10.445 7.123 1.00 90.62 116 HIS A N 1
ATOM 926 C CA . HIS A 1 116 ? 6.154 9.707 7.563 1.00 90.62 116 HIS A CA 1
ATOM 927 C C . HIS A 1 116 ? 6.106 8.217 7.213 1.00 90.62 116 HIS A C 1
ATOM 929 O O . HIS A 1 116 ? 6.987 7.460 7.623 1.00 90.62 116 HIS A O 1
ATOM 935 N N . VAL A 1 117 ? 5.140 7.792 6.395 1.00 90.19 117 VAL A N 1
ATOM 936 C CA . VAL A 1 117 ? 4.849 6.375 6.155 1.00 90.19 117 VAL A CA 1
ATOM 937 C C . VAL A 1 117 ? 6.065 5.587 5.669 1.00 90.19 117 VAL A C 1
ATOM 939 O O . VAL A 1 117 ? 6.269 4.464 6.109 1.00 90.19 117 VAL A O 1
ATOM 942 N N . MET A 1 118 ? 6.944 6.181 4.854 1.00 89.06 118 MET A N 1
ATOM 943 C CA . MET A 1 118 ? 8.189 5.533 4.411 1.00 89.06 118 MET A CA 1
ATOM 944 C C . MET A 1 118 ? 9.099 5.107 5.565 1.00 89.06 118 MET A C 1
ATOM 946 O O . MET A 1 118 ? 9.714 4.036 5.518 1.00 89.06 118 MET A O 1
ATOM 950 N N . HIS A 1 119 ? 9.205 5.961 6.582 1.00 86.62 119 HIS A N 1
ATOM 951 C CA . HIS A 1 119 ? 9.986 5.675 7.775 1.00 86.62 119 HIS A CA 1
ATOM 952 C C . HIS A 1 119 ? 9.310 4.572 8.588 1.00 86.62 119 HIS A C 1
ATOM 954 O O . HIS A 1 119 ? 9.971 3.612 8.978 1.00 86.62 119 HIS A O 1
ATOM 960 N N . GLU A 1 120 ? 7.994 4.666 8.763 1.00 85.00 120 GLU A N 1
ATOM 961 C CA . GLU A 1 120 ? 7.235 3.744 9.601 1.00 85.00 120 GLU A CA 1
ATOM 962 C C . GLU A 1 120 ? 7.138 2.329 9.016 1.00 85.00 120 GLU A C 1
ATOM 964 O O . GLU A 1 120 ? 7.415 1.356 9.715 1.00 85.00 120 GLU A O 1
ATOM 969 N N . ILE A 1 121 ? 6.855 2.179 7.716 1.00 86.06 121 ILE A N 1
ATOM 970 C CA . ILE A 1 121 ? 6.744 0.853 7.075 1.00 86.06 121 ILE A CA 1
ATOM 971 C C . ILE A 1 121 ? 8.088 0.125 6.981 1.00 86.06 121 ILE A C 1
ATOM 973 O O . ILE A 1 121 ? 8.118 -1.081 6.743 1.00 86.06 121 ILE A O 1
ATOM 977 N N . SER A 1 122 ? 9.195 0.852 7.152 1.00 83.38 122 SER A N 1
ATOM 978 C CA . SER A 1 122 ? 10.550 0.300 7.155 1.00 83.38 122 SER A CA 1
ATOM 979 C C . SER A 1 122 ? 11.026 -0.126 8.544 1.00 83.38 122 SER A C 1
ATOM 981 O O . SER A 1 122 ? 12.084 -0.752 8.640 1.00 83.38 122 SER A O 1
ATOM 983 N N . LYS A 1 123 ? 10.296 0.204 9.618 1.00 78.81 123 LYS A N 1
ATOM 984 C CA . LYS A 1 123 ? 10.662 -0.239 10.964 1.00 78.81 123 LYS A CA 1
ATOM 985 C C . LYS A 1 123 ? 10.400 -1.741 11.098 1.00 78.81 123 LYS A C 1
ATOM 987 O O . LYS A 1 123 ? 9.335 -2.214 10.698 1.00 78.81 123 LYS A O 1
ATOM 992 N N . PRO A 1 124 ? 11.346 -2.508 11.663 1.00 67.00 124 PRO A N 1
ATOM 993 C CA . PRO A 1 124 ? 11.091 -3.902 11.972 1.00 67.00 124 PRO A CA 1
ATOM 994 C C . PRO A 1 124 ? 9.977 -3.979 13.016 1.00 67.00 124 PRO A C 1
ATOM 996 O O . PRO A 1 124 ? 10.057 -3.370 14.081 1.00 67.00 124 PRO A O 1
ATOM 999 N N . LEU A 1 125 ? 8.941 -4.757 12.723 1.00 65.81 125 LEU A N 1
ATOM 1000 C CA . LEU A 1 125 ? 7.978 -5.148 13.740 1.00 65.81 125 LEU A CA 1
ATOM 1001 C C . LEU A 1 125 ? 8.662 -6.193 14.626 1.00 65.81 125 LEU A C 1
ATOM 1003 O O . LEU A 1 125 ? 9.046 -7.263 14.159 1.00 65.81 125 LEU A O 1
ATOM 1007 N N . HIS A 1 126 ? 8.846 -5.883 15.907 1.00 59.75 126 HIS A N 1
ATOM 1008 C CA . HIS A 1 126 ? 9.568 -6.741 16.856 1.00 59.75 126 HIS A CA 1
ATOM 1009 C C . HIS A 1 126 ? 8.788 -7.999 17.282 1.00 59.75 126 HIS A C 1
ATOM 1011 O O . HIS A 1 126 ? 9.106 -8.611 18.300 1.00 59.75 126 HIS A O 1
ATOM 1017 N N . GLN A 1 127 ? 7.757 -8.395 16.534 1.00 63.00 127 GLN A N 1
ATOM 1018 C CA . GLN A 1 127 ? 6.807 -9.418 16.955 1.00 63.00 127 GLN A CA 1
ATOM 1019 C C . GLN A 1 127 ? 6.849 -10.629 16.043 1.00 63.00 127 GLN A C 1
ATOM 1021 O O . GLN A 1 127 ? 6.709 -10.532 14.825 1.00 63.00 127 GLN A O 1
ATOM 1026 N N . LYS A 1 128 ? 7.016 -11.795 16.665 1.00 57.78 128 LYS A N 1
ATOM 1027 C CA . LYS A 1 128 ? 6.774 -13.076 16.014 1.00 57.78 128 LYS A CA 1
ATOM 1028 C C . LYS A 1 128 ? 5.265 -13.275 15.970 1.00 57.78 128 LYS A C 1
ATOM 1030 O O . LYS A 1 128 ? 4.632 -13.383 17.015 1.00 57.78 128 LYS A O 1
ATOM 1035 N N . SER A 1 129 ? 4.695 -13.291 14.773 1.00 60.00 129 SER A N 1
ATOM 1036 C CA . SER A 1 129 ? 3.305 -13.693 14.609 1.00 60.00 129 SER A CA 1
ATOM 1037 C C . SER A 1 129 ? 3.204 -15.203 14.838 1.00 60.00 129 SER A C 1
ATOM 1039 O O . SER A 1 129 ? 3.944 -15.964 14.219 1.00 60.00 129 SER A O 1
ATOM 1041 N N . ALA A 1 130 ? 2.299 -15.635 15.717 1.00 59.72 130 ALA A N 1
ATOM 1042 C CA . ALA A 1 130 ? 1.927 -17.047 15.864 1.00 59.72 130 ALA A CA 1
ATOM 1043 C C . ALA A 1 130 ? 0.947 -17.507 14.763 1.00 59.72 130 ALA A C 1
ATOM 1045 O O . ALA A 1 130 ? 0.319 -18.556 14.880 1.00 59.72 130 ALA A O 1
ATOM 1046 N N . ALA A 1 131 ? 0.748 -16.685 13.730 1.00 66.88 131 ALA A N 1
ATOM 1047 C CA . ALA A 1 131 ? -0.322 -16.858 12.770 1.00 66.88 131 ALA A CA 1
ATOM 1048 C C . ALA A 1 131 ? 0.035 -17.830 11.637 1.00 66.88 131 ALA A C 1
ATOM 1050 O O . ALA A 1 131 ? 1.196 -18.172 11.395 1.00 66.88 131 ALA A O 1
ATOM 1051 N N . LYS A 1 132 ? -1.007 -18.272 10.930 1.00 72.38 132 LYS A N 1
ATOM 1052 C CA . LYS A 1 132 ? -0.903 -19.180 9.784 1.00 72.38 132 LYS A CA 1
ATOM 1053 C C . LYS A 1 132 ? -0.139 -18.542 8.624 1.00 72.38 132 LYS A C 1
ATOM 1055 O O . LYS A 1 1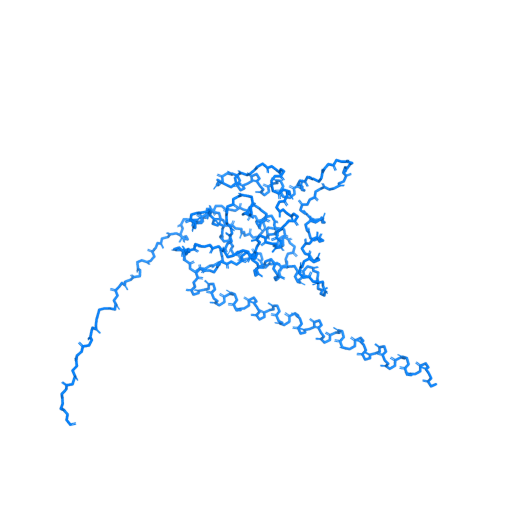32 ? 0.056 -17.331 8.577 1.00 72.38 132 LYS A O 1
ATOM 1060 N N . ALA A 1 133 ? 0.222 -19.366 7.646 1.00 80.38 133 ALA A N 1
ATOM 1061 C CA . ALA A 1 133 ? 0.610 -18.929 6.308 1.00 80.38 133 ALA A CA 1
ATOM 1062 C C . ALA A 1 133 ? -0.287 -17.778 5.800 1.00 80.38 133 ALA A C 1
ATOM 1064 O O . ALA A 1 133 ? -1.511 -17.856 5.896 1.00 80.38 133 ALA A O 1
ATOM 1065 N N . GLY A 1 134 ? 0.322 -16.701 5.304 1.00 84.69 134 GLY A N 1
ATOM 1066 C CA . GLY A 1 134 ? -0.398 -15.538 4.791 1.00 84.69 134 GLY A CA 1
ATOM 1067 C C . GLY A 1 134 ? 0.413 -14.246 4.820 1.00 84.69 134 GLY A C 1
ATOM 1068 O O . GLY A 1 134 ? 1.563 -14.203 5.272 1.00 84.69 134 GLY A O 1
ATOM 1069 N N . TYR A 1 135 ? -0.214 -13.181 4.328 1.00 88.31 135 TYR A N 1
ATOM 1070 C CA . TYR A 1 135 ? 0.330 -11.829 4.344 1.00 88.31 135 TYR A CA 1
ATOM 1071 C C . TYR A 1 135 ? -0.158 -11.067 5.557 1.00 88.31 135 TYR A C 1
ATOM 1073 O O . TYR A 1 135 ? -1.364 -10.968 5.769 1.00 88.31 135 TYR A O 1
ATOM 1081 N N . TYR A 1 136 ? 0.774 -10.506 6.317 1.00 90.00 136 TYR A N 1
ATOM 1082 C CA . TYR A 1 136 ? 0.461 -9.806 7.548 1.00 90.00 136 TYR A CA 1
ATOM 1083 C C . TYR A 1 136 ? 1.025 -8.397 7.513 1.00 90.00 136 TYR A C 1
ATOM 1085 O O . TYR A 1 136 ? 2.216 -8.172 7.304 1.00 90.00 136 TYR A O 1
ATOM 1093 N N . VAL A 1 137 ? 0.163 -7.435 7.786 1.00 91.12 137 VAL A N 1
ATOM 1094 C CA . VAL A 1 137 ? 0.535 -6.034 7.943 1.00 91.12 137 VAL A CA 1
ATOM 1095 C C . VAL A 1 137 ? 0.016 -5.512 9.263 1.00 91.12 137 VAL A C 1
ATOM 1097 O O . VAL A 1 137 ? -0.846 -6.126 9.878 1.00 91.12 137 VAL A O 1
ATOM 1100 N N . GLY A 1 138 ? 0.516 -4.375 9.718 1.00 86.00 138 GLY A N 1
ATOM 1101 C CA . GLY A 1 138 ? -0.013 -3.731 10.913 1.00 86.00 138 GLY A CA 1
ATOM 1102 C C . GLY A 1 138 ? 1.069 -3.088 11.756 1.00 86.00 138 GLY A C 1
ATOM 1103 O O . GLY A 1 138 ? 2.057 -2.567 11.232 1.00 86.00 138 GLY A O 1
ATOM 1104 N N . GLY A 1 139 ? 0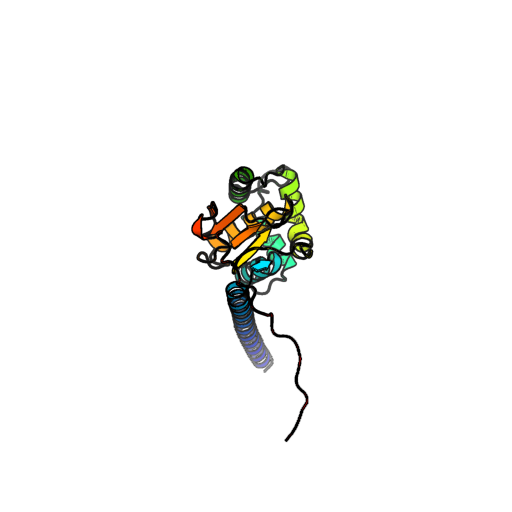.848 -3.109 13.064 1.00 84.75 139 GLY A N 1
ATOM 1105 C CA . GLY A 1 139 ? 1.617 -2.362 14.050 1.00 84.75 139 GLY A CA 1
ATOM 1106 C C . GLY A 1 139 ? 0.690 -1.626 15.014 1.00 84.75 139 GLY A C 1
ATOM 1107 O O . GLY A 1 139 ? -0.527 -1.813 15.000 1.00 84.75 139 GLY A O 1
ATOM 1108 N N . SER A 1 140 ? 1.265 -0.770 15.853 1.00 88.06 140 SER A N 1
ATOM 1109 C CA . SER A 1 140 ? 0.477 0.134 16.688 1.00 88.06 140 SER A CA 1
ATOM 1110 C C . SER A 1 140 ? -0.282 1.139 15.822 1.00 88.06 140 SER A C 1
ATOM 1112 O O . SER A 1 140 ? 0.211 1.587 14.783 1.00 88.06 140 SER A O 1
ATOM 1114 N N . SER A 1 141 ? -1.467 1.540 16.267 1.00 91.19 141 SER A N 1
ATOM 1115 C CA . SER A 1 141 ? -2.152 2.685 15.665 1.00 91.19 141 SER A CA 1
ATOM 1116 C C . SER A 1 141 ? -1.340 3.961 15.963 1.00 91.19 141 SER A C 1
ATOM 1118 O O . SER A 1 141 ? -0.825 4.081 17.079 1.00 91.19 141 SER A O 1
ATOM 1120 N N . PRO A 1 142 ? -1.148 4.876 14.991 1.00 94.25 142 PRO A N 1
ATOM 1121 C CA . PRO A 1 142 ? -1.887 4.995 13.729 1.00 94.25 142 PRO A CA 1
ATOM 1122 C C . PRO A 1 142 ? -1.261 4.294 12.510 1.00 94.25 142 PRO A C 1
ATOM 1124 O O . PRO A 1 142 ? -1.891 4.248 11.453 1.00 94.25 142 PRO A O 1
ATOM 1127 N N . LEU A 1 143 ? -0.065 3.707 12.625 1.00 92.38 143 LEU A N 1
ATOM 1128 C CA . LEU A 1 143 ? 0.622 3.060 11.499 1.00 92.38 143 LEU A CA 1
ATOM 1129 C C . LEU A 1 143 ? -0.232 1.984 10.816 1.00 92.38 143 LEU A C 1
ATOM 1131 O O . LEU A 1 143 ? -0.298 1.938 9.586 1.00 92.38 143 LEU A O 1
ATOM 1135 N N . ALA A 1 144 ? -0.907 1.134 11.594 1.00 93.75 144 ALA A N 1
ATOM 1136 C CA . ALA A 1 144 ? -1.785 0.104 11.038 1.00 93.75 144 ALA A CA 1
ATOM 1137 C C . ALA A 1 144 ? -2.878 0.709 10.137 1.00 93.75 144 ALA A C 1
ATOM 1139 O O . ALA A 1 144 ? -3.101 0.226 9.028 1.00 93.75 144 ALA A O 1
ATOM 1140 N N . GLU A 1 145 ? -3.504 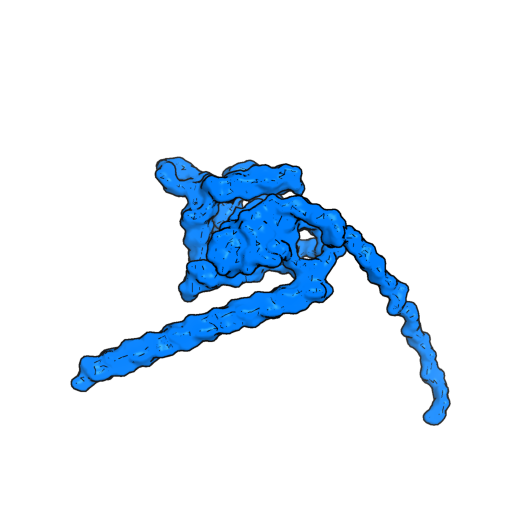1.808 10.563 1.00 96.44 145 GLU A N 1
ATOM 1141 C CA . GLU A 1 145 ? -4.522 2.512 9.777 1.00 96.44 145 GLU A CA 1
ATOM 1142 C C . GLU A 1 145 ? -3.934 3.095 8.489 1.00 96.44 145 GLU A C 1
ATOM 1144 O O . GLU A 1 145 ? -4.546 2.974 7.427 1.00 96.44 145 GLU A O 1
ATOM 1149 N N . VAL A 1 146 ? -2.732 3.677 8.552 1.00 96.38 146 VAL A N 1
ATOM 1150 C CA . VAL A 1 146 ? -2.039 4.226 7.376 1.00 96.38 146 VAL A CA 1
ATOM 1151 C C . VAL A 1 146 ? -1.739 3.135 6.348 1.00 96.38 146 VAL A C 1
ATOM 1153 O O . VAL A 1 146 ? -2.058 3.298 5.168 1.00 96.38 146 VAL A O 1
ATOM 1156 N N . VAL A 1 147 ? -1.178 2.005 6.785 1.00 95.56 147 VAL A N 1
ATOM 1157 C CA . VAL A 1 147 ? -0.872 0.869 5.901 1.00 95.56 147 VAL A CA 1
ATOM 1158 C C . VAL A 1 147 ? -2.147 0.325 5.259 1.00 95.56 147 VAL A C 1
ATOM 1160 O O . VAL A 1 147 ? -2.179 0.104 4.048 1.00 95.56 147 VAL A O 1
ATOM 1163 N N . VAL A 1 148 ? -3.227 0.178 6.028 1.00 97.00 148 VAL A N 1
ATOM 1164 C CA . VAL A 1 148 ? -4.513 -0.299 5.503 1.00 97.00 148 VAL A CA 1
ATOM 1165 C C . VAL A 1 148 ? -5.139 0.706 4.533 1.00 97.00 148 VAL A C 1
ATOM 1167 O O . VAL A 1 148 ? -5.654 0.299 3.491 1.00 97.00 148 VAL A O 1
ATOM 1170 N N . CYS A 1 149 ? -5.046 2.015 4.792 1.00 98.06 149 CYS A N 1
ATOM 1171 C CA . CYS A 1 149 ? -5.482 3.044 3.841 1.00 98.06 149 CYS A CA 1
ATOM 1172 C C . CYS A 1 149 ? -4.746 2.919 2.502 1.00 98.06 149 CYS A C 1
ATOM 1174 O O . CYS A 1 149 ? -5.381 2.971 1.445 1.00 98.06 149 CYS A O 1
ATOM 1176 N N . MET A 1 150 ? -3.425 2.706 2.538 1.00 97.62 150 MET A N 1
ATOM 1177 C CA . MET A 1 150 ? -2.629 2.498 1.330 1.00 97.62 150 MET A CA 1
ATOM 1178 C C . MET A 1 150 ? -3.045 1.231 0.586 1.00 97.62 150 MET A C 1
ATOM 1180 O O . MET A 1 150 ? -3.343 1.295 -0.604 1.00 97.62 150 MET A O 1
ATOM 1184 N N . LEU A 1 151 ? -3.104 0.091 1.275 1.00 96.94 151 LEU A N 1
ATOM 1185 C CA . LEU A 1 151 ? -3.389 -1.201 0.651 1.00 96.94 151 LEU A CA 1
ATOM 1186 C C . LEU A 1 151 ? -4.797 -1.280 0.076 1.00 96.94 151 LEU A C 1
ATOM 1188 O O . LEU A 1 151 ? -4.961 -1.708 -1.061 1.00 96.94 151 LEU A O 1
ATOM 1192 N N . THR A 1 152 ? -5.801 -0.810 0.816 1.00 97.56 152 THR A N 1
ATOM 1193 C CA . THR A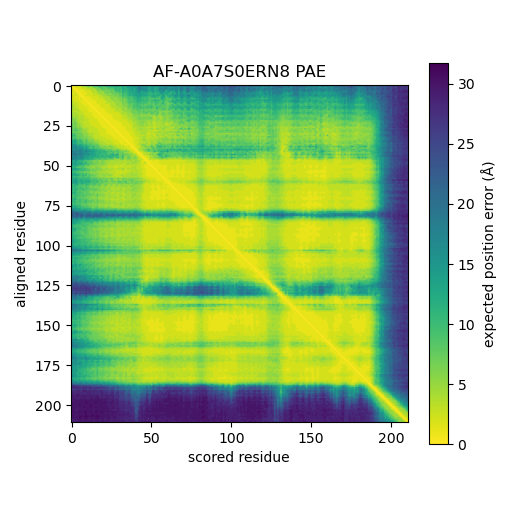 1 152 ? -7.185 -0.780 0.322 1.00 97.56 152 THR A CA 1
ATOM 1194 C C . THR A 1 152 ? -7.297 0.052 -0.953 1.00 97.56 152 THR A C 1
ATOM 1196 O O . THR A 1 152 ? -7.959 -0.346 -1.911 1.00 97.56 152 THR A O 1
ATOM 1199 N N . LYS A 1 153 ? -6.601 1.196 -1.004 1.00 97.81 153 LYS A N 1
ATOM 1200 C CA . LYS A 1 153 ? -6.590 2.049 -2.190 1.00 97.81 153 LYS A CA 1
ATOM 1201 C C . LYS A 1 153 ? -5.828 1.401 -3.347 1.00 97.81 153 LYS A C 1
ATOM 1203 O O . LYS A 1 153 ? -6.349 1.387 -4.459 1.00 97.81 153 LYS A O 1
ATOM 1208 N N . LEU A 1 154 ? -4.652 0.827 -3.092 1.00 96.81 154 LEU A N 1
ATOM 1209 C CA . LEU A 1 154 ? -3.847 0.127 -4.098 1.00 96.81 154 LEU A CA 1
ATOM 1210 C C . LEU A 1 154 ? -4.581 -1.085 -4.691 1.00 96.81 154 LEU A C 1
ATOM 1212 O O . LEU A 1 154 ? -4.541 -1.264 -5.906 1.00 96.81 154 LEU A O 1
ATOM 1216 N N . GLN A 1 155 ? -5.294 -1.868 -3.872 1.00 95.75 155 GLN A N 1
ATOM 1217 C CA . GLN A 1 155 ? -6.152 -2.960 -4.347 1.00 95.75 155 GLN A CA 1
ATOM 1218 C C . GLN A 1 155 ? -7.326 -2.439 -5.173 1.00 95.75 155 GLN A C 1
ATOM 1220 O O . GLN A 1 155 ? -7.566 -2.939 -6.263 1.00 95.75 155 GLN A O 1
ATOM 1225 N N . SER A 1 156 ? -8.006 -1.372 -4.732 1.00 95.75 156 SER A N 1
ATOM 1226 C CA . SER A 1 156 ? -9.112 -0.781 -5.510 1.00 95.75 156 SER A CA 1
ATOM 1227 C C . SER A 1 156 ? -8.688 -0.238 -6.884 1.00 95.75 156 SER A C 1
ATOM 1229 O O . SER A 1 156 ? -9.529 0.001 -7.746 1.00 95.75 156 SER A O 1
ATOM 1231 N N . MET A 1 157 ? -7.384 -0.009 -7.073 1.00 95.88 157 MET A N 1
ATOM 1232 C CA . MET A 1 157 ? -6.772 0.443 -8.324 1.00 95.88 157 MET A CA 1
ATOM 1233 C C . MET A 1 157 ? -6.070 -0.693 -9.087 1.00 95.88 157 MET A C 1
ATOM 1235 O O . MET A 1 157 ? -5.446 -0.426 -10.110 1.00 95.88 157 MET A O 1
ATOM 1239 N N . ASN A 1 158 ? -6.155 -1.940 -8.609 1.00 94.38 158 ASN A N 1
ATOM 1240 C CA . ASN A 1 158 ? -5.490 -3.122 -9.173 1.00 94.38 158 ASN A CA 1
ATOM 1241 C C . ASN A 1 158 ? -3.956 -3.009 -9.268 1.00 94.38 158 ASN A C 1
ATOM 1243 O O . ASN A 1 158 ? -3.328 -3.611 -10.136 1.00 94.38 158 ASN A O 1
ATOM 1247 N N . HIS A 1 159 ? -3.327 -2.237 -8.379 1.00 94.12 159 HIS A N 1
ATOM 1248 C CA . HIS A 1 159 ? -1.863 -2.179 -8.273 1.00 94.12 159 HIS A CA 1
ATOM 1249 C C . HIS A 1 159 ? -1.307 -3.222 -7.297 1.00 94.12 159 HIS A C 1
ATOM 1251 O O . HIS A 1 159 ? -0.161 -3.650 -7.419 1.00 94.12 159 HIS A O 1
ATOM 1257 N N . VAL A 1 160 ? -2.135 -3.669 -6.359 1.00 91.69 160 VAL A N 1
ATOM 1258 C CA . VAL A 1 160 ? -1.944 -4.900 -5.587 1.00 91.69 160 VAL A CA 1
ATOM 1259 C C . VAL A 1 160 ? -3.105 -5.822 -5.964 1.00 91.69 160 VAL A C 1
ATOM 1261 O O . VAL A 1 160 ? -4.221 -5.307 -6.062 1.00 91.69 160 VAL A O 1
ATOM 1264 N N . PRO A 1 161 ? -2.886 -7.130 -6.191 1.00 89.25 161 PRO A N 1
ATOM 1265 C CA . PRO A 1 161 ? -3.972 -8.044 -6.532 1.00 89.25 161 PRO A CA 1
ATOM 1266 C C . PRO A 1 161 ? -5.100 -7.989 -5.500 1.00 89.25 161 PRO A C 1
ATOM 1268 O O . PRO A 1 161 ? -4.868 -7.946 -4.285 1.00 89.25 161 PRO A O 1
ATOM 1271 N N . ASP A 1 162 ? -6.327 -7.903 -5.999 1.00 87.62 162 ASP A N 1
ATOM 1272 C CA . ASP A 1 162 ? -7.533 -7.691 -5.205 1.00 87.62 162 ASP A CA 1
ATOM 1273 C C . ASP A 1 162 ? -8.021 -8.988 -4.538 1.00 87.62 162 ASP A C 1
ATOM 1275 O O . ASP A 1 162 ? -8.750 -8.940 -3.548 1.00 87.62 162 ASP A O 1
ATOM 1279 N N . ASP A 1 163 ? -7.560 -10.140 -5.021 1.00 87.06 163 ASP A N 1
ATOM 1280 C CA . ASP A 1 163 ? -7.782 -11.475 -4.473 1.00 87.06 163 ASP A CA 1
ATOM 1281 C C . ASP A 1 163 ? -6.787 -11.866 -3.368 1.00 87.06 163 ASP A C 1
ATOM 1283 O O . ASP A 1 163 ? -6.937 -12.931 -2.770 1.00 87.06 163 ASP A O 1
ATOM 1287 N N . TYR A 1 164 ? -5.802 -11.017 -3.052 1.00 85.50 164 TYR A N 1
ATOM 1288 C CA . TYR A 1 164 ? -4.836 -11.288 -1.985 1.00 85.50 164 TYR A CA 1
ATOM 1289 C C . TYR A 1 164 ? -5.396 -10.878 -0.621 1.00 85.50 164 TYR A C 1
ATOM 1291 O O . TYR A 1 164 ? -5.524 -9.677 -0.355 1.00 85.50 164 TYR A O 1
ATOM 1299 N N . PRO A 1 165 ? -5.691 -11.837 0.281 1.00 90.94 165 PRO A N 1
ATOM 1300 C CA . PRO A 1 165 ? -6.064 -11.503 1.642 1.00 90.94 165 PRO A CA 1
ATOM 1301 C C . PRO A 1 165 ? -4.829 -11.005 2.391 1.00 90.94 165 PRO A C 1
ATOM 1303 O O . PRO A 1 165 ? -3.817 -11.702 2.497 1.00 90.94 165 PRO A O 1
ATOM 1306 N N . VAL A 1 166 ? -4.922 -9.795 2.934 1.00 92.81 166 VAL A N 1
ATOM 1307 C CA . VAL A 1 166 ? -3.886 -9.223 3.793 1.00 92.81 166 VAL A CA 1
ATOM 1308 C C . VAL A 1 166 ? -4.436 -9.095 5.205 1.00 92.81 166 VAL A C 1
ATOM 1310 O O . VAL A 1 166 ? -5.322 -8.289 5.472 1.00 92.81 166 VAL A O 1
ATOM 1313 N N . TYR A 1 167 ? -3.924 -9.901 6.125 1.00 93.44 167 TYR A N 1
ATOM 1314 C CA . TYR A 1 167 ? -4.325 -9.882 7.525 1.00 93.44 167 TYR A CA 1
ATOM 1315 C C . TYR A 1 167 ? -3.694 -8.690 8.237 1.00 93.44 167 TYR A C 1
ATOM 1317 O O . TYR A 1 167 ? -2.492 -8.450 8.128 1.00 93.44 167 TYR A O 1
ATOM 1325 N N . VAL A 1 168 ? -4.495 -7.949 8.994 1.00 93.06 168 VAL A N 1
ATOM 1326 C CA . VAL A 1 168 ? -4.020 -6.808 9.774 1.00 93.06 168 VAL A CA 1
ATOM 1327 C C . VAL A 1 168 ? -3.888 -7.220 11.230 1.00 93.06 168 VAL A C 1
ATOM 1329 O O . VAL A 1 168 ? -4.861 -7.667 11.846 1.00 93.06 168 VAL A O 1
ATOM 1332 N N . ILE A 1 169 ? -2.681 -7.076 11.765 1.00 90.75 169 ILE A N 1
ATOM 1333 C CA . ILE A 1 169 ? -2.330 -7.424 13.137 1.00 90.75 169 ILE A CA 1
ATOM 1334 C C . ILE A 1 169 ? -2.251 -6.193 14.032 1.00 90.75 169 ILE A C 1
ATOM 1336 O O . ILE A 1 169 ? -1.841 -5.110 13.604 1.00 90.75 169 ILE A O 1
ATOM 1340 N N . ASP A 1 170 ? -2.632 -6.378 15.289 1.00 88.81 170 ASP A N 1
ATOM 1341 C CA . ASP A 1 170 ? -2.444 -5.382 16.335 1.00 88.81 170 ASP A CA 1
ATOM 1342 C C . ASP A 1 170 ? -1.004 -5.370 16.879 1.00 88.81 170 ASP A C 1
ATOM 1344 O O . ASP A 1 170 ? -0.135 -6.149 16.479 1.00 88.81 170 ASP A O 1
ATOM 1348 N N . GLU A 1 171 ? -0.758 -4.487 17.845 1.00 84.94 171 GLU A N 1
ATOM 1349 C CA . GLU A 1 171 ? 0.494 -4.401 18.605 1.00 84.94 171 GLU A CA 1
ATOM 1350 C C . GLU A 1 171 ? 0.784 -5.624 19.491 1.00 84.94 171 GLU A C 1
ATOM 1352 O O . GLU A 1 171 ? 1.722 -5.591 20.278 1.00 84.94 171 GLU A O 1
ATOM 1357 N N . ARG A 1 172 ? -0.035 -6.675 19.456 1.00 84.12 172 ARG A N 1
ATOM 1358 C CA . ARG A 1 172 ? 0.214 -7.948 20.143 1.00 84.12 172 ARG A CA 1
ATOM 1359 C C . ARG A 1 172 ? 0.473 -9.073 19.143 1.00 84.12 172 ARG A C 1
ATOM 1361 O O . ARG A 1 172 ? 0.628 -10.221 19.553 1.00 84.12 172 ARG A O 1
ATOM 1368 N N . GLY A 1 173 ? 0.498 -8.764 17.847 1.00 82.44 173 GLY A N 1
ATOM 1369 C CA . GLY A 1 173 ? 0.646 -9.737 16.774 1.00 82.44 173 GLY A CA 1
ATOM 1370 C C . GLY A 1 173 ? -0.626 -10.533 16.487 1.00 82.44 173 GLY A C 1
ATOM 1371 O O . GLY A 1 173 ? -0.556 -11.520 15.753 1.00 82.44 173 GLY A O 1
ATOM 1372 N N . GLN A 1 174 ? -1.776 -10.137 17.046 1.00 86.56 174 GLN A N 1
ATOM 1373 C CA . GLN A 1 174 ? -3.055 -10.799 16.805 1.00 86.56 174 GLN A CA 1
ATOM 1374 C C . GLN A 1 174 ? -3.715 -10.221 15.562 1.00 86.56 174 GLN A C 1
ATOM 1376 O O . GLN A 1 174 ? -3.945 -9.015 15.481 1.00 86.56 174 GLN A O 1
ATOM 1381 N N . ALA A 1 175 ? -4.071 -11.085 14.614 1.00 90.19 175 ALA A N 1
ATOM 1382 C CA . ALA A 1 175 ? -4.866 -10.680 13.466 1.00 90.19 175 ALA A CA 1
ATOM 1383 C C . ALA A 1 175 ? -6.275 -10.274 13.933 1.00 90.19 175 ALA A C 1
ATOM 1385 O O . ALA A 1 175 ? -6.907 -10.990 14.710 1.00 90.19 175 ALA A O 1
ATOM 1386 N N . LYS A 1 176 ? -6.757 -9.118 13.474 1.00 92.06 176 LYS A N 1
ATOM 1387 C CA . LYS A 1 176 ? -8.077 -8.569 13.838 1.00 92.06 176 LYS A CA 1
ATOM 1388 C C . LYS A 1 176 ? -9.016 -8.415 12.648 1.00 92.06 176 LYS A C 1
ATOM 1390 O O . LYS A 1 176 ? -10.219 -8.602 12.796 1.00 92.06 176 LYS A O 1
ATOM 1395 N N . VAL A 1 177 ? -8.468 -8.076 11.485 1.00 94.62 177 VAL A N 1
ATOM 1396 C CA . VAL A 1 177 ? -9.218 -7.886 10.237 1.00 94.62 177 VAL A CA 1
ATOM 1397 C C . VAL A 1 177 ? -8.428 -8.409 9.050 1.00 94.62 177 VAL A C 1
ATOM 1399 O O . VAL A 1 177 ? -7.223 -8.649 9.146 1.00 94.62 177 VAL A O 1
ATOM 1402 N N . THR A 1 178 ? -9.103 -8.531 7.915 1.00 95.12 178 THR A N 1
ATOM 1403 C CA . THR A 1 178 ? -8.495 -8.827 6.623 1.00 95.12 178 THR A CA 1
ATOM 1404 C C . THR A 1 178 ? -8.823 -7.710 5.640 1.00 95.12 178 THR A C 1
ATOM 1406 O O . THR A 1 178 ? -9.960 -7.254 5.559 1.00 95.12 178 THR A O 1
ATOM 1409 N N . VAL A 1 179 ? -7.823 -7.271 4.883 1.00 95.75 179 VAL A N 1
ATOM 1410 C CA . VAL A 1 179 ? -7.994 -6.421 3.708 1.00 95.75 179 VAL A CA 1
ATOM 1411 C C . VAL A 1 179 ? -8.099 -7.317 2.482 1.00 95.75 179 VAL A C 1
ATOM 1413 O O . VAL A 1 179 ? -7.201 -8.120 2.228 1.00 95.75 179 VAL A O 1
ATOM 1416 N N . LEU A 1 180 ? -9.200 -7.197 1.747 1.00 94.81 180 LEU A N 1
ATOM 1417 C CA . LEU A 1 180 ? -9.461 -7.964 0.532 1.00 94.81 180 LEU A CA 1
ATOM 1418 C C . LEU A 1 180 ? -10.328 -7.126 -0.406 1.00 94.81 180 LEU A C 1
ATOM 1420 O O . LEU A 1 180 ? -11.271 -6.478 0.046 1.00 94.81 180 LEU A O 1
ATOM 1424 N N . LYS A 1 181 ? -10.019 -7.124 -1.706 1.00 94.12 181 LYS A N 1
ATOM 1425 C CA . LYS A 1 181 ? -10.741 -6.342 -2.725 1.00 94.12 181 LYS A CA 1
ATOM 1426 C C . LYS A 1 181 ? -10.884 -4.854 -2.399 1.00 94.12 181 LYS A C 1
ATOM 1428 O O . LYS A 1 181 ? -11.859 -4.208 -2.771 1.00 94.12 181 LYS A O 1
ATOM 1433 N N . GLY A 1 182 ? -9.903 -4.289 -1.698 1.00 94.31 182 GLY A N 1
ATOM 1434 C CA . GLY A 1 182 ? -9.941 -2.887 -1.291 1.00 94.31 182 GLY A CA 1
ATOM 1435 C C . GLY A 1 182 ? -10.876 -2.583 -0.115 1.00 94.31 182 GLY A C 1
ATOM 1436 O O . GLY A 1 182 ? -11.111 -1.408 0.180 1.00 94.31 182 GLY A O 1
ATOM 1437 N N . GLU A 1 183 ? -11.382 -3.606 0.573 1.00 96.19 183 GLU A N 1
ATOM 1438 C CA . GLU A 1 183 ? -12.291 -3.485 1.712 1.00 96.19 183 GLU A CA 1
ATOM 1439 C C . GLU A 1 183 ? -11.669 -4.033 2.998 1.00 96.19 183 GLU A C 1
ATOM 1441 O O . GLU A 1 183 ? -10.792 -4.894 2.962 1.00 96.19 183 GLU A O 1
ATOM 1446 N N . VAL A 1 184 ? -12.126 -3.512 4.139 1.00 96.94 184 VAL A N 1
ATOM 1447 C CA . VAL A 1 184 ? -11.777 -4.014 5.475 1.00 96.94 184 VAL A CA 1
ATOM 1448 C C . VAL A 1 184 ? -12.881 -4.968 5.910 1.00 96.94 184 VAL A C 1
ATOM 1450 O O . VAL A 1 184 ? -14.034 -4.559 6.034 1.00 96.94 184 VAL A O 1
ATOM 1453 N N . LEU A 1 185 ? -12.529 -6.230 6.129 1.00 95.69 185 LEU A N 1
ATOM 1454 C CA . LEU A 1 185 ? -13.453 -7.317 6.435 1.00 95.69 185 LEU A CA 1
ATOM 1455 C C . LEU A 1 185 ? -13.087 -7.984 7.770 1.00 95.69 185 LEU A C 1
ATOM 1457 O O . LEU A 1 185 ? -11.910 -8.001 8.149 1.00 95.69 185 LEU A O 1
ATOM 1461 N N . PRO A 1 186 ? -14.060 -8.571 8.490 1.00 93.81 186 PRO A N 1
ATOM 1462 C CA . PRO A 1 186 ? -13.753 -9.445 9.615 1.00 93.81 186 PRO A CA 1
ATOM 1463 C C . PRO A 1 186 ? -12.961 -10.673 9.142 1.00 93.81 186 PRO A C 1
ATOM 1465 O O . PRO A 1 186 ? -13.100 -11.121 8.002 1.00 93.81 186 PRO A O 1
ATOM 1468 N N . ILE A 1 187 ? -12.144 -11.235 10.031 1.00 89.31 187 ILE A N 1
ATOM 1469 C CA . ILE A 1 187 ? -11.460 -12.504 9.768 1.00 89.31 187 ILE A CA 1
ATOM 1470 C C . ILE A 1 187 ? -12.511 -13.616 9.754 1.00 89.31 187 ILE A C 1
ATOM 1472 O O . ILE A 1 187 ? -13.294 -13.727 10.692 1.00 89.31 187 ILE A O 1
ATOM 1476 N N . ALA A 1 188 ? -12.535 -14.428 8.697 1.00 80.81 188 ALA A N 1
ATOM 1477 C CA . ALA A 1 188 ? -13.381 -15.617 8.654 1.00 80.81 188 ALA A CA 1
ATOM 1478 C C . ALA A 1 188 ? -12.913 -16.632 9.713 1.00 80.81 188 ALA A C 1
ATOM 1480 O O . ALA A 1 188 ? -11.716 -16.913 9.791 1.00 80.81 188 ALA A O 1
ATOM 1481 N N . ASP A 1 189 ? -13.840 -17.189 10.496 1.00 60.56 189 ASP A N 1
ATOM 1482 C CA . ASP A 1 189 ? -13.541 -18.054 11.652 1.00 60.56 189 ASP A CA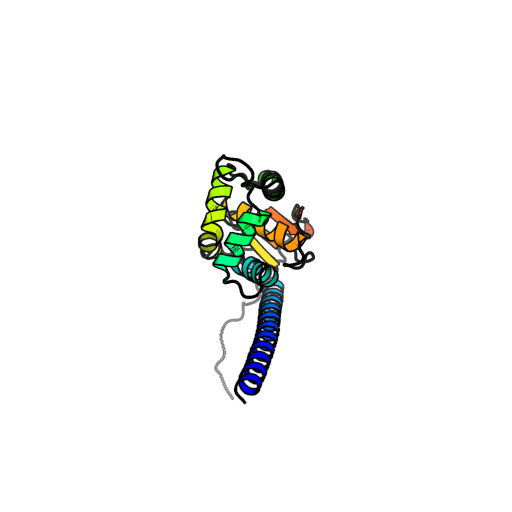 1
ATOM 1483 C C . ASP A 1 189 ? -12.649 -19.267 11.296 1.00 60.56 189 ASP A C 1
ATOM 1485 O O . ASP A 1 189 ? -11.751 -19.634 12.056 1.00 60.56 189 ASP A O 1
ATOM 1489 N N . ASP A 1 190 ? -12.765 -19.803 10.077 1.00 55.88 190 ASP A N 1
ATOM 1490 C CA . ASP A 1 190 ? -11.952 -20.931 9.588 1.00 55.88 190 ASP A CA 1
ATOM 1491 C C . ASP A 1 190 ? -10.456 -20.588 9.397 1.00 55.88 190 ASP A C 1
ATOM 1493 O O . ASP A 1 190 ? -9.581 -21.463 9.329 1.00 55.88 190 ASP A O 1
ATOM 1497 N N . ALA A 1 191 ? -10.106 -19.299 9.345 1.00 52.78 191 ALA A N 1
ATOM 1498 C CA . ALA A 1 191 ? -8.723 -18.856 9.212 1.00 52.78 191 ALA A CA 1
ATOM 1499 C C . ALA A 1 191 ? -7.920 -18.998 10.519 1.00 52.78 191 ALA A C 1
ATOM 1501 O O . ALA A 1 191 ? -6.694 -18.923 10.467 1.00 52.78 191 ALA A O 1
ATOM 1502 N N . CYS A 1 192 ? -8.553 -19.282 11.668 1.00 43.75 192 CYS A N 1
ATOM 1503 C CA . CYS A 1 192 ? -7.907 -19.186 12.984 1.00 43.75 192 CYS A CA 1
ATOM 1504 C C . CYS A 1 192 ? -7.806 -20.490 13.800 1.00 43.75 192 CYS A C 1
ATOM 1506 O O . CYS A 1 192 ? -7.335 -20.437 14.928 1.00 43.75 192 CYS A O 1
ATOM 1508 N N . GLU A 1 193 ? -8.166 -21.671 13.278 1.00 39.88 193 GLU A N 1
ATOM 1509 C CA . GLU A 1 193 ? -7.883 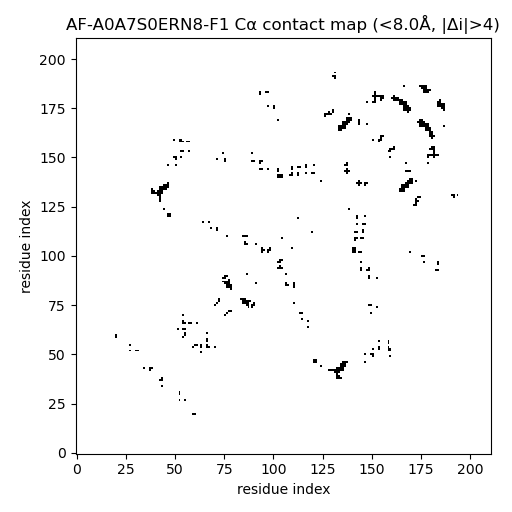-22.902 14.044 1.00 39.88 193 GLU A CA 1
ATOM 1510 C C . GLU A 1 193 ? -6.399 -23.299 13.956 1.00 39.88 193 GLU A C 1
ATOM 1512 O O . GLU A 1 193 ? -5.915 -23.554 12.844 1.00 39.88 193 GLU A O 1
ATOM 1517 N N . PRO A 1 194 ? -5.649 -23.358 15.070 1.00 42.22 194 PRO A N 1
ATOM 1518 C CA . PRO A 1 194 ? -4.308 -23.916 15.059 1.00 42.22 194 PRO A CA 1
ATOM 1519 C C . PRO A 1 194 ? -4.417 -25.390 14.659 1.00 42.22 194 PRO A C 1
ATOM 1521 O O . PRO A 1 194 ? -4.983 -26.199 15.385 1.00 42.22 194 PRO A O 1
ATOM 1524 N N . ARG A 1 195 ? -3.862 -25.763 13.499 1.00 43.22 195 ARG A N 1
ATOM 1525 C CA . ARG A 1 195 ? -3.459 -27.158 13.319 1.00 43.22 195 ARG A CA 1
ATOM 1526 C C . ARG A 1 195 ? -2.337 -27.363 14.317 1.00 43.22 195 ARG A C 1
ATOM 1528 O O . ARG A 1 195 ? -1.270 -26.782 14.130 1.00 43.22 195 ARG A O 1
ATOM 1535 N N . GLU A 1 196 ? -2.618 -28.107 15.379 1.00 39.28 196 GLU A N 1
ATOM 1536 C CA . GLU A 1 196 ? -1.604 -28.659 16.267 1.00 39.28 196 GLU A CA 1
ATOM 1537 C C . GLU A 1 196 ? -0.498 -29.234 15.379 1.00 39.28 196 GLU A C 1
ATOM 1539 O O . GLU A 1 196 ? -0.687 -30.220 14.663 1.00 39.28 196 GLU A O 1
ATOM 1544 N N . ALA A 1 197 ? 0.632 -28.531 15.318 1.00 43.47 197 ALA A N 1
ATOM 1545 C CA . ALA A 1 197 ? 1.839 -29.101 14.771 1.00 43.47 197 ALA A CA 1
ATOM 1546 C C . ALA A 1 197 ? 2.226 -30.177 15.777 1.00 43.47 197 ALA A C 1
ATOM 1548 O O . ALA A 1 197 ? 2.657 -29.852 16.880 1.00 43.47 197 ALA A O 1
ATOM 1549 N N . ALA A 1 198 ? 1.968 -31.433 15.421 1.00 43.72 198 ALA A N 1
ATOM 1550 C CA . ALA A 1 198 ? 2.473 -32.573 16.154 1.00 43.72 198 ALA A CA 1
ATOM 1551 C C . ALA A 1 198 ? 3.982 -32.374 16.348 1.00 43.72 198 ALA A C 1
ATOM 1553 O O . ALA A 1 198 ? 4.755 -32.360 15.385 1.00 43.72 198 ALA A O 1
ATOM 1554 N N . GLU A 1 199 ? 4.372 -32.145 17.598 1.00 49.59 199 GLU A N 1
ATOM 1555 C CA . GLU A 1 199 ? 5.731 -32.342 18.066 1.00 49.59 199 GLU A CA 1
ATOM 1556 C C . GLU A 1 199 ? 6.057 -33.830 17.895 1.00 49.59 199 GLU A C 1
ATOM 1558 O O . GLU A 1 199 ? 5.733 -34.649 18.744 1.00 49.59 199 GLU A O 1
ATOM 1563 N N . GLU A 1 200 ? 6.688 -34.188 16.782 1.00 47.06 200 GLU A N 1
ATOM 1564 C CA . GLU A 1 200 ? 7.478 -35.415 16.673 1.00 47.06 200 GLU A CA 1
ATOM 1565 C C . GLU A 1 200 ? 8.842 -35.058 16.084 1.00 47.06 200 GLU A C 1
ATOM 1567 O O . GLU A 1 200 ? 9.123 -35.243 14.903 1.00 47.06 200 GLU A O 1
ATOM 1572 N N . LEU A 1 201 ? 9.699 -34.506 16.938 1.00 45.41 201 LEU A N 1
ATOM 1573 C CA . LEU A 1 201 ? 11.145 -34.673 16.827 1.00 45.41 201 LEU A CA 1
ATOM 1574 C C . LEU A 1 201 ? 11.671 -35.022 18.220 1.00 45.41 201 LEU A C 1
ATOM 1576 O O . LEU A 1 201 ? 12.408 -34.258 18.836 1.00 45.41 201 LEU A O 1
ATOM 1580 N N . ASP A 1 202 ? 11.239 -36.185 18.704 1.00 41.50 202 ASP A N 1
ATOM 1581 C CA . ASP A 1 202 ? 11.972 -36.946 19.707 1.00 41.50 202 ASP A CA 1
ATOM 1582 C C . ASP A 1 202 ? 12.624 -38.131 18.984 1.00 41.50 202 ASP A C 1
ATOM 1584 O O . ASP A 1 202 ? 11.974 -38.862 18.234 1.00 41.50 202 ASP A O 1
ATOM 1588 N N . GLY A 1 203 ? 13.938 -38.251 19.112 1.00 41.44 203 GLY A N 1
ATOM 1589 C CA . GLY A 1 203 ? 14.742 -39.175 18.316 1.00 41.44 203 GLY A CA 1
ATOM 1590 C C . GLY A 1 203 ? 16.220 -38.845 18.403 1.00 41.44 203 GLY A C 1
ATOM 1591 O O . GLY A 1 203 ? 16.866 -38.567 17.394 1.00 41.44 203 GLY A O 1
ATOM 1592 N N . ALA A 1 204 ? 16.699 -38.803 19.642 1.00 42.06 204 ALA A N 1
ATOM 1593 C CA . ALA A 1 204 ? 18.079 -38.599 20.026 1.00 42.06 204 ALA A CA 1
ATOM 1594 C C . ALA A 1 204 ? 19.063 -39.575 19.356 1.00 42.06 204 ALA A C 1
ATOM 1596 O O . ALA A 1 204 ? 18.727 -40.692 18.961 1.00 42.06 204 ALA A O 1
ATOM 1597 N N . GLU A 1 205 ? 20.300 -39.089 19.288 1.00 47.47 205 GLU A N 1
ATOM 1598 C CA . GLU A 1 205 ? 21.557 -39.833 19.298 1.00 47.47 205 GLU A CA 1
ATOM 1599 C C . GLU A 1 205 ? 21.469 -41.229 19.938 1.00 47.47 205 GLU A C 1
ATOM 1601 O O . GLU A 1 205 ? 21.033 -41.358 21.075 1.00 47.47 205 GLU A O 1
ATOM 1606 N N . GLU A 1 206 ? 21.954 -42.250 19.227 1.00 46.41 206 GLU A N 1
ATOM 1607 C CA . GLU A 1 206 ? 22.966 -43.223 19.682 1.00 46.41 206 GLU A CA 1
ATOM 1608 C C . GLU A 1 206 ? 23.011 -44.412 18.709 1.00 46.41 206 GLU A C 1
ATOM 1610 O O . GLU A 1 206 ? 22.010 -45.095 18.508 1.00 46.41 206 GLU A O 1
ATOM 1615 N N . LEU A 1 207 ? 24.183 -44.668 18.112 1.00 41.19 207 LEU A N 1
ATOM 1616 C CA . LEU A 1 207 ? 24.859 -45.979 18.109 1.00 41.19 207 LEU A CA 1
ATOM 1617 C C . LEU A 1 207 ? 26.052 -45.972 17.141 1.00 41.19 207 LEU A C 1
ATOM 1619 O O . LEU A 1 207 ? 25.974 -46.378 15.982 1.00 41.19 207 LEU A O 1
ATOM 1623 N N . GLU A 1 208 ? 27.212 -45.595 17.680 1.00 48.62 208 GLU A N 1
ATOM 1624 C CA . GLU A 1 208 ? 28.428 -46.351 17.393 1.00 48.62 208 GLU A CA 1
ATOM 1625 C C . GLU A 1 208 ? 28.217 -47.791 17.885 1.00 48.62 208 GLU A C 1
ATOM 1627 O O . GLU A 1 208 ? 28.015 -48.010 19.076 1.00 48.62 208 GLU A O 1
ATOM 1632 N N . THR A 1 209 ? 28.272 -48.784 16.994 1.00 50.19 209 THR A N 1
ATOM 1633 C CA . THR A 1 209 ? 29.117 -49.986 17.152 1.00 50.19 209 THR A CA 1
ATOM 1634 C C . THR A 1 209 ? 28.956 -50.967 15.980 1.00 50.19 209 THR A C 1
ATOM 1636 O O . THR A 1 209 ? 27.874 -51.475 15.718 1.00 50.19 209 THR A O 1
ATOM 1639 N N . ARG A 1 210 ? 30.107 -51.321 15.384 1.00 43.31 210 ARG A N 1
ATOM 1640 C CA . ARG A 1 210 ? 30.436 -52.589 14.694 1.00 43.31 210 ARG A CA 1
ATOM 1641 C C . ARG A 1 210 ? 29.699 -52.955 13.391 1.00 43.31 210 ARG A C 1
ATOM 1643 O O . ARG A 1 210 ? 28.655 -53.595 13.426 1.00 43.31 210 ARG A O 1
ATOM 1650 N N . ALA A 1 211 ? 30.404 -52.784 12.269 1.00 44.22 211 ALA A N 1
ATOM 1651 C CA . ALA A 1 211 ? 30.880 -53.892 11.423 1.00 44.22 211 ALA A CA 1
ATOM 1652 C C . ALA A 1 211 ? 32.058 -53.420 10.560 1.00 44.22 211 ALA A C 1
ATOM 1654 O O . ALA A 1 211 ? 31.920 -52.351 9.927 1.00 44.22 211 ALA A O 1
#

Sequence (211 aa):
EKERLISEKEQMISEKEKRAQILEEQLMNIKEERLLSESRLRAVLNNRSLIEIGIARYRPGATLTQGILQFVDEHLLDKSGKGKPSLSKHSRRVCTEMAKYGFGSIEQAVVNDMFHVMHEISKPLHQKSAAKAGYYVGGSSPLAEVVVCMLTKLQSMNHVPDDYPVYVIDERGQAKVTVLKGEVLPIADDACEPREAAEELDGAEELETRA

Nearest PDB structures (foldseek):
  7nu4-assembly1_A  TM=1.932E-01  e=5.295E+00  Neisseria gonorrhoeae

Radius of gyration: 22.36 Å; Cα contacts (8 Å, |Δi|>4): 283; chains: 1; bounding box: 46×80×61 Å